Protein 6EVS (pdb70)

Radius of gyration: 18.68 Å; Cα contacts (8 Å, |Δi|>4): 477; chains: 2; bounding box: 31×50×57 Å

Sequence (274 aa):
AKIYLASPFFNEEQLKHVSKAEQVLRDLGHTVFSPRENQLPEVEFGSFEWRTFVFKNDLEHIKWADITFGIIGDNYDDTGTAWELGASYILGKPVMLFSPTGEIINLMITDSLHAYFEDWNDVENYDFATLPIKPYLAKIYLASPFFNEEQLKHVSKAEQVLRDLGHTVFSPRENQLPEVEFGSFEWRTFVFKNDLEEHIKWADITFGIIGDNYDDTGTAWELGASYILGKPVMLFSPTGEIINLMITDSLHAYFEDWNDVENYDFATLPIKPYL

Structure (mmCIF, N/CA/C/O backbone):
data_6EVS
#
_entry.id   6EVS
#
_cell.length_a   107.547
_cell.length_b   107.547
_cell.length_c   61.244
_cell.angle_alpha   90.00
_cell.angle_beta   90.00
_cell.angle_gamma   120.00
#
_symmetry.space_group_name_H-M   'H 3'
#
loop_
_entity.id
_entity.type
_entity.pdbx_description
1 polymer N-deoxyribosyltransferase
2 water water
#
loop_
_atom_site.group_PDB
_atom_site.id
_atom_site.type_symbol
_atom_site.label_atom_id
_atom_site.label_alt_id
_atom_site.label_comp_id
_atom_site.label_asym_id
_atom_site.label_entity_id
_atom_site.label_seq_id
_atom_site.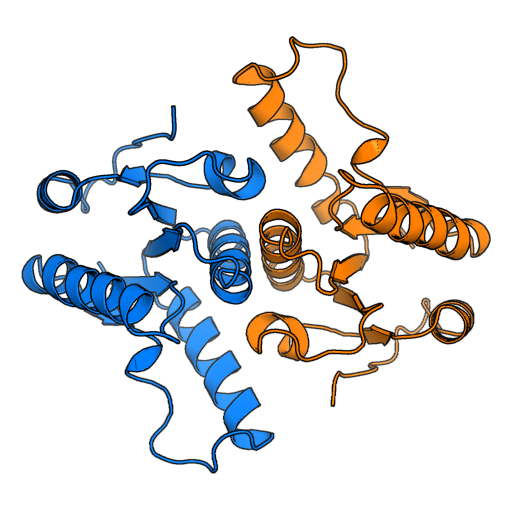pdbx_PDB_ins_code
_atom_site.Cartn_x
_atom_site.Cartn_y
_atom_site.Cartn_z
_atom_site.occupancy
_atom_site.B_iso_or_equiv
_atom_site.auth_seq_id
_atom_site.auth_comp_id
_atom_site.auth_asym_id
_atom_site.auth_atom_id
_atom_site.pdbx_PDB_model_num
ATOM 1 N N . ALA A 1 2 ? -7.710 0.511 -1.862 1.00 33.47 2 ALA A N 1
ATOM 2 C CA . ALA A 1 2 ? -7.431 0.232 -0.461 1.00 36.37 2 ALA A CA 1
ATOM 3 C C . ALA A 1 2 ? -7.893 -1.180 -0.089 1.00 33.49 2 ALA A C 1
ATOM 4 O O . ALA A 1 2 ? -8.805 -1.720 -0.725 1.00 35.69 2 ALA A O 1
ATOM 6 N N . LYS A 1 3 ? -7.259 -1.767 0.929 1.00 28.01 3 LYS A N 1
ATOM 7 C CA . LYS A 1 3 ? -7.766 -2.980 1.554 1.00 29.41 3 LYS A CA 1
ATOM 8 C C . LYS A 1 3 ? -8.800 -2.590 2.605 1.00 30.87 3 LYS A C 1
ATOM 9 O O . LYS A 1 3 ? -8.553 -1.702 3.435 1.00 23.96 3 LYS A O 1
ATOM 15 N N . ILE A 1 4 ? -9.964 -3.237 2.566 1.00 29.98 4 ILE A N 1
ATOM 16 C CA . ILE A 1 4 ? -11.089 -2.835 3.401 1.00 22.41 4 ILE A CA 1
ATOM 17 C C . ILE A 1 4 ? -11.618 -4.045 4.152 1.00 30.16 4 ILE A C 1
ATOM 18 O O . ILE A 1 4 ? -11.888 -5.087 3.543 1.00 30.53 4 ILE A O 1
ATOM 23 N N . TYR A 1 5 ? -11.761 -3.909 5.472 1.00 22.35 5 TYR A N 1
ATOM 24 C CA . TYR A 1 5 ? -12.455 -4.915 6.266 1.00 24.68 5 TYR A CA 1
ATOM 25 C C . TYR A 1 5 ? -13.922 -4.533 6.381 1.00 26.40 5 TYR A C 1
ATOM 26 O O . TYR A 1 5 ? -14.232 -3.466 6.921 1.00 24.78 5 TYR A O 1
ATOM 35 N N . LEU A 1 6 ? -14.824 -5.421 5.945 1.00 24.16 6 LEU A N 1
ATOM 36 C CA . LEU A 1 6 ? -16.262 -5.095 5.952 1.00 23.52 6 LEU A CA 1
ATOM 37 C C . LEU A 1 6 ? -16.853 -5.611 7.258 1.00 23.35 6 LEU A C 1
ATOM 38 O O . LEU A 1 6 ? -17.088 -6.816 7.413 1.00 26.09 6 LEU A O 1
ATOM 43 N N . ALA A 1 7 ? -17.059 -4.712 8.224 1.00 22.49 7 ALA A N 1
ATOM 44 C CA . ALA A 1 7 ? -17.627 -5.075 9.524 1.00 23.94 7 ALA A CA 1
ATOM 45 C C . ALA A 1 7 ? -19.153 -4.931 9.486 1.00 27.70 7 ALA A C 1
ATOM 46 O O . ALA A 1 7 ? -19.683 -3.815 9.460 1.00 26.76 7 ALA A O 1
ATOM 48 N N . SER A 1 8 ? -19.863 -6.058 9.574 1.00 23.35 8 SER A N 1
ATOM 49 C CA . SER A 1 8 ? -21.324 -6.028 9.557 1.00 24.51 8 SER A CA 1
ATOM 50 C C . SER A 1 8 ? -21.865 -7.376 10.012 1.00 25.67 8 SER A C 1
ATOM 51 O O . SER A 1 8 ? -21.223 -8.403 9.767 1.00 28.80 8 SER A O 1
ATOM 54 N N . PRO A 1 9 ? -23.035 -7.429 10.647 1.00 27.35 9 PRO A N 1
ATOM 55 C CA . PRO A 1 9 ? -23.706 -8.719 10.817 1.00 33.49 9 PRO A CA 1
ATOM 56 C C . PRO A 1 9 ? -24.123 -9.265 9.460 1.00 36.02 9 PRO A C 1
ATOM 57 O O . PRO A 1 9 ? -24.186 -8.539 8.467 1.00 32.21 9 PRO A O 1
ATOM 61 N N . PHE A 1 10 ? -24.411 -10.573 9.423 1.00 31.06 10 PHE A N 1
ATOM 62 C CA . PHE A 1 10 ? -24.817 -11.223 8.175 1.00 38.30 10 PHE A CA 1
ATOM 63 C C . PHE A 1 10 ? -25.693 -12.423 8.495 1.00 42.40 10 PHE A C 1
ATOM 64 O O . PHE A 1 10 ? -25.548 -13.499 7.907 1.00 39.74 10 PHE A O 1
ATOM 72 N N . PHE A 1 11 ? -26.633 -12.240 9.420 1.00 37.92 11 PHE A N 1
ATOM 73 C CA . PHE A 1 11 ? -27.311 -13.357 10.057 1.00 42.65 11 PHE A CA 1
ATOM 74 C C . PHE A 1 11 ? -28.768 -13.495 9.659 1.00 46.88 11 PHE A C 1
ATOM 75 O O . PHE A 1 11 ? -29.372 -14.523 9.982 1.00 45.45 11 PHE A O 1
ATOM 83 N N . ASN A 1 12 ? -29.349 -12.499 8.987 1.00 38.89 12 ASN A N 1
ATOM 84 C CA . ASN A 1 12 ? -30.695 -12.631 8.434 1.00 45.07 12 ASN A CA 1
ATOM 85 C C . ASN A 1 12 ? -30.694 -11.982 7.055 1.00 44.04 12 ASN A C 1
ATOM 86 O O . ASN A 1 12 ? -29.700 -11.394 6.623 1.00 38.87 12 ASN A O 1
ATOM 91 N N . GLU A 1 13 ? -31.830 -12.083 6.365 1.00 50.30 13 GLU A N 1
ATOM 92 C CA . GLU A 1 13 ? -31.898 -11.671 4.966 1.00 48.95 13 GLU A CA 1
ATOM 93 C C . GLU A 1 13 ? -31.584 -10.198 4.778 1.00 45.70 13 GLU A C 1
ATOM 94 O O . GLU A 1 13 ? -30.987 -9.816 3.768 1.00 51.62 13 GLU A O 1
ATOM 100 N N . GLU A 1 14 ? -32.027 -9.352 5.709 1.00 47.96 14 GLU A N 1
ATOM 101 C CA . GLU A 1 14 ? -31.839 -7.912 5.566 1.00 48.60 14 GLU A CA 1
ATOM 102 C C . GLU A 1 14 ? -30.374 -7.533 5.749 1.00 46.71 14 GLU A C 1
ATOM 103 O O . GLU A 1 14 ? -29.813 -6.774 4.951 1.00 40.64 14 GLU A O 1
ATOM 109 N N . GLN A 1 15 ? -29.736 -8.056 6.795 1.00 44.25 15 GLN A N 1
ATOM 110 C CA . GLN A 1 15 ? -28.317 -7.795 6.980 1.00 40.91 15 GLN A CA 1
ATOM 111 C C . GLN A 1 15 ? -27.523 -8.311 5.787 1.00 40.70 15 GLN A C 1
ATOM 112 O O . GLN A 1 15 ? -26.618 -7.632 5.288 1.00 38.51 15 GLN A O 1
ATOM 118 N N . LEU A 1 16 ? -27.877 -9.492 5.279 1.00 41.75 16 LEU A N 1
ATOM 119 C CA . LEU A 1 16 ? -27.177 -10.036 4.116 1.00 38.83 16 LEU A CA 1
ATOM 120 C C . LEU A 1 16 ? -27.348 -9.151 2.889 1.00 38.29 16 LEU A C 1
ATOM 121 O O . LEU A 1 16 ? -26.410 -9.013 2.093 1.00 34.69 16 LEU A O 1
ATOM 126 N N . LYS A 1 17 ? -28.531 -8.552 2.716 1.00 36.86 17 LYS A N 1
ATOM 127 C CA . LYS A 1 17 ? -28.727 -7.643 1.597 1.00 42.68 17 LYS A CA 1
ATOM 128 C C . LYS A 1 17 ? -27.732 -6.484 1.652 1.00 42.15 17 LYS A C 1
ATOM 129 O O . LYS A 1 17 ? -27.060 -6.182 0.659 1.00 40.20 17 LYS A O 1
ATOM 135 N N . HIS A 1 18 ? -27.603 -5.841 2.819 1.00 40.35 18 HIS A N 1
ATOM 136 C CA . HIS A 1 18 ? -26.708 -4.689 2.935 1.00 36.44 18 HIS A CA 1
ATOM 137 C C . HIS A 1 18 ? -25.246 -5.094 2.745 1.00 36.03 18 HIS A C 1
ATOM 138 O O . HIS A 1 18 ? -24.471 -4.359 2.120 1.00 33.68 18 HIS A O 1
ATOM 145 N N . VAL A 1 19 ? -24.845 -6.246 3.288 1.00 31.97 19 VAL A N 1
ATOM 146 C CA . VAL A 1 19 ? -23.469 -6.719 3.104 1.00 32.31 19 VAL A CA 1
ATOM 147 C C . VAL A 1 19 ? -23.175 -6.945 1.625 1.00 35.70 19 VAL A C 1
ATOM 148 O O . VAL A 1 19 ? -22.113 -6.568 1.118 1.00 37.83 19 VAL A O 1
ATOM 152 N N . SER A 1 20 ? -24.119 -7.564 0.915 1.00 34.95 20 SER A N 1
ATOM 153 C CA . SER A 1 20 ? -23.962 -7.843 -0.511 1.00 32.81 20 SER A CA 1
ATOM 154 C C . SER A 1 20 ? -23.783 -6.562 -1.319 1.00 34.14 20 SER A C 1
ATOM 155 O O . SER A 1 20 ? -22.947 -6.498 -2.232 1.00 41.03 20 SER A O 1
ATOM 158 N N . LYS A 1 21 ? -24.579 -5.537 -1.018 1.00 40.30 21 LYS A N 1
ATOM 159 C CA . LYS A 1 21 ? -24.443 -4.272 -1.727 1.00 39.61 21 LYS A CA 1
ATOM 160 C C . LYS A 1 21 ? -23.105 -3.623 -1.409 1.00 38.25 21 LYS A C 1
ATOM 161 O O . LYS A 1 21 ? -22.455 -3.065 -2.301 1.00 38.91 21 LYS A O 1
ATOM 167 N N . ALA A 1 22 ? -22.678 -3.696 -0.144 1.00 35.68 22 ALA A N 1
ATOM 168 C CA . ALA A 1 22 ? -21.381 -3.140 0.239 1.00 38.55 22 ALA A CA 1
ATOM 169 C C . ALA A 1 22 ? -20.247 -3.835 -0.503 1.00 35.52 22 ALA A C 1
ATOM 170 O O . ALA A 1 22 ? -19.326 -3.176 -1.006 1.00 35.44 22 ALA A O 1
ATOM 172 N N . GLU A 1 23 ? -20.282 -5.171 -0.551 1.00 32.57 23 GLU A N 1
ATOM 173 C CA . GLU A 1 23 ? -19.270 -5.919 -1.295 1.00 30.24 23 GLU A CA 1
ATOM 174 C C . GLU A 1 23 ? -19.222 -5.458 -2.747 1.00 39.18 23 GLU A C 1
ATOM 175 O O . GLU A 1 23 ? -18.149 -5.131 -3.275 1.00 35.14 23 GLU A O 1
ATOM 181 N N . GLN A 1 24 ? -20.390 -5.371 -3.388 1.00 39.58 24 GLN A N 1
ATOM 182 C CA . GLN A 1 24 ? -20.454 -4.994 -4.796 1.00 41.83 24 GLN A CA 1
ATOM 183 C C . GLN A 1 24 ? -19.950 -3.573 -5.015 1.00 40.58 24 GLN A C 1
ATOM 184 O O . GLN A 1 24 ? -19.184 -3.312 -5.949 1.00 41.08 24 GLN A O 1
ATOM 190 N N . VAL A 1 25 ? -20.376 -2.633 -4.170 1.00 41.08 25 VAL A N 1
ATOM 191 C CA . VAL A 1 25 ? -19.994 -1.238 -4.377 1.00 37.39 25 VAL A CA 1
ATOM 192 C C . VAL A 1 25 ? -18.493 -1.063 -4.174 1.00 37.34 25 VAL A C 1
ATOM 193 O O . VAL A 1 25 ? -17.800 -0.463 -5.009 1.00 33.10 25 VAL A O 1
ATOM 197 N N . LEU A 1 26 ? -17.970 -1.586 -3.062 1.00 33.00 26 LEU A N 1
ATOM 198 C CA . LEU A 1 26 ? -16.565 -1.348 -2.746 1.00 31.47 26 LEU A CA 1
ATOM 199 C C . LEU A 1 26 ? -15.649 -2.090 -3.707 1.00 36.11 26 LEU A C 1
ATOM 200 O O . LEU A 1 26 ? -14.572 -1.584 -4.043 1.00 37.22 26 LEU A O 1
ATOM 205 N N . ARG A 1 27 ? -16.067 -3.270 -4.179 1.00 33.63 27 ARG A N 1
ATOM 206 C CA . ARG A 1 27 ? -15.230 -4.036 -5.101 1.00 39.01 27 ARG A CA 1
ATOM 207 C C . ARG A 1 27 ? -15.280 -3.458 -6.510 1.00 35.82 27 ARG A C 1
ATOM 208 O O . ARG A 1 27 ? -14.276 -3.487 -7.230 1.00 41.88 27 ARG A O 1
ATOM 216 N N . ASP A 1 28 ? -16.434 -2.931 -6.922 1.00 35.10 28 ASP A N 1
ATOM 217 C CA . ASP A 1 28 ? -16.511 -2.273 -8.220 1.00 37.31 28 ASP A CA 1
ATOM 218 C C . ASP A 1 28 ? -15.676 -1.004 -8.254 1.00 37.46 28 ASP A C 1
ATOM 219 O O . ASP A 1 28 ? -15.311 -0.538 -9.339 1.00 40.26 28 ASP A O 1
ATOM 224 N N . LEU A 1 29 ? -15.397 -0.416 -7.096 1.00 37.42 29 LEU A N 1
ATOM 225 C CA . LEU A 1 29 ? -14.493 0.721 -7.018 1.00 39.00 29 LEU A CA 1
ATOM 226 C C . LEU A 1 29 ? -13.026 0.303 -7.079 1.00 43.69 29 LEU A C 1
ATOM 227 O O . LEU A 1 29 ? -12.150 1.174 -7.073 1.00 48.62 29 LEU A O 1
ATOM 232 N N . GLY A 1 30 ? -12.739 -0.997 -7.158 1.00 35.94 30 GLY A N 1
ATOM 233 C CA . GLY A 1 30 ? -11.381 -1.494 -7.253 1.00 38.91 30 GLY A CA 1
ATOM 234 C C . GLY A 1 30 ? -10.743 -1.887 -5.938 1.00 39.85 30 GLY A C 1
ATOM 235 O O . GLY A 1 30 ? -9.570 -2.288 -5.934 1.00 38.71 30 GLY A O 1
ATOM 236 N N . HIS A 1 31 ? -11.476 -1.810 -4.829 1.00 35.14 31 HIS A N 1
ATOM 237 C CA . HIS A 1 31 ? -10.895 -2.098 -3.528 1.00 39.04 31 HIS A CA 1
ATOM 238 C C . HIS A 1 31 ? -10.848 -3.602 -3.278 1.00 37.98 31 HIS A C 1
ATOM 239 O O . HIS A 1 31 ? -11.611 -4.378 -3.858 1.00 34.41 31 HIS A O 1
ATOM 246 N N . THR A 1 32 ? -9.935 -4.006 -2.397 1.00 31.30 32 THR A N 1
ATOM 247 C CA . THR A 1 32 ? -9.815 -5.397 -1.975 1.00 30.61 32 THR A CA 1
ATOM 248 C C . THR A 1 32 ? -10.555 -5.525 -0.652 1.00 27.95 32 THR A C 1
ATOM 249 O O . THR A 1 32 ? -10.145 -4.943 0.353 1.00 30.05 32 THR A O 1
ATOM 253 N N . VAL A 1 33 ? -11.660 -6.262 -0.654 1.00 31.69 33 VAL A N 1
ATOM 254 C CA . VAL A 1 33 ? -12.565 -6.301 0.484 1.00 33.44 33 VAL A CA 1
ATOM 255 C C . VAL A 1 33 ? -12.504 -7.677 1.123 1.00 27.92 33 VAL A C 1
ATOM 256 O O . VAL A 1 33 ? -12.752 -8.689 0.452 1.00 29.73 33 VAL A O 1
ATOM 260 N N . PHE A 1 34 ? -12.218 -7.720 2.426 1.00 26.13 34 PHE A N 1
ATOM 261 C CA . PHE A 1 34 ? -12.402 -8.946 3.203 1.00 32.42 34 PHE A CA 1
ATOM 262 C C . PHE A 1 34 ? -13.805 -8.931 3.796 1.00 32.56 34 PHE A C 1
ATOM 263 O O . PHE A 1 34 ? -14.133 -8.045 4.595 1.00 29.52 34 PHE A O 1
ATOM 271 N N . SER A 1 35 ? -14.623 -9.914 3.418 1.00 26.50 35 SER A N 1
ATOM 272 C CA . SER A 1 35 ? -16.011 -9.968 3.871 1.00 29.40 35 SER A CA 1
ATOM 273 C C . SER A 1 35 ? -16.190 -11.186 4.758 1.00 26.38 35 SER A C 1
ATOM 274 O O . SER A 1 35 ? -16.099 -12.316 4.263 1.00 32.05 35 SER A O 1
ATOM 277 N N . PRO A 1 36 ? -16.400 -11.008 6.062 1.00 32.97 36 PRO A N 1
ATOM 278 C CA . PRO A 1 36 ? -16.380 -12.154 6.979 1.00 31.82 36 PRO A CA 1
ATOM 279 C C . PRO A 1 36 ? -17.319 -13.279 6.596 1.00 34.31 36 PRO A C 1
ATOM 280 O O . PRO A 1 36 ? -17.011 -14.432 6.905 1.00 35.19 36 PRO A O 1
ATOM 284 N N . ARG A 1 37 ? -18.433 -12.989 5.923 1.00 36.44 37 ARG A N 1
ATOM 285 C CA . ARG A 1 37 ? -19.384 -14.038 5.563 1.00 43.51 37 ARG A CA 1
ATOM 286 C C . ARG A 1 37 ? -18.819 -15.001 4.519 1.00 46.95 37 ARG A C 1
ATOM 287 O O . ARG A 1 37 ? -19.285 -16.150 4.430 1.00 42.97 37 ARG A O 1
ATOM 295 N N . GLU A 1 38 ? -17.841 -14.555 3.721 1.00 40.22 38 GLU A N 1
ATOM 296 C CA . GLU A 1 38 ? -17.169 -15.416 2.757 1.00 46.89 38 GLU A CA 1
ATOM 297 C C . GLU A 1 38 ? -16.056 -16.227 3.394 1.00 46.38 38 GLU A C 1
ATOM 298 O O . GLU A 1 38 ? -15.371 -16.970 2.686 1.00 43.33 38 GLU A O 1
ATOM 304 N N . ASN A 1 39 ? -15.857 -16.094 4.703 1.00 39.24 39 ASN A N 1
ATOM 305 C CA . ASN A 1 39 ? -14.719 -16.676 5.402 1.00 38.38 39 ASN A CA 1
ATOM 306 C C . ASN A 1 39 ? -15.181 -17.389 6.654 1.00 41.56 39 ASN A C 1
ATOM 307 O O . ASN A 1 39 ? -14.615 -17.252 7.740 1.00 36.34 39 ASN A O 1
ATOM 312 N N . GLN A 1 40 ? -16.241 -18.179 6.505 1.00 40.38 40 GLN A N 1
ATOM 313 C CA . GLN A 1 40 ? -16.761 -19.018 7.570 1.00 44.39 40 GLN A CA 1
ATOM 314 C C . GLN A 1 40 ? -16.051 -20.365 7.618 1.00 52.67 40 GLN A C 1
ATOM 315 O O . GLN A 1 40 ? -16.423 -21.222 8.429 1.00 52.76 40 GLN A O 1
ATOM 321 N N . LEU A 1 41 ? -15.036 -20.551 6.754 1.00 59.93 41 LEU A N 1
ATOM 322 C CA . LEU A 1 41 ? -14.006 -21.589 6.787 1.00 58.29 41 LEU A CA 1
ATOM 323 C C . LEU A 1 41 ? -14.558 -22.924 6.305 1.00 75.14 41 LEU A C 1
ATOM 324 O O . LEU A 1 41 ? -15.523 -23.434 6.880 1.00 65.36 41 LEU A O 1
ATOM 329 N N . PRO A 1 42 ? -13.976 -23.507 5.234 1.00 93.52 42 PRO A N 1
ATOM 330 C CA . PRO A 1 42 ? -14.610 -24.653 4.571 1.00 102.59 42 PRO A CA 1
ATOM 331 C C . PRO A 1 42 ? -13.798 -25.949 4.592 1.00 105.56 42 PRO A C 1
ATOM 332 O O . PRO A 1 42 ? -12.949 -26.160 3.720 1.00 113.31 42 PRO A O 1
ATOM 336 N N . GLU A 1 43 ? -14.039 -26.827 5.563 1.00 96.85 43 GLU A N 1
ATOM 337 C CA . GLU A 1 43 ? -14.918 -26.540 6.686 1.00 89.45 43 GLU A CA 1
ATOM 338 C C . GLU A 1 43 ? -14.487 -27.317 7.915 1.00 83.88 43 GLU A C 1
ATOM 339 O O . GLU A 1 43 ? -14.822 -28.488 8.079 1.00 91.36 43 GLU A O 1
ATOM 345 N N . VAL A 1 44 ? -13.708 -26.653 8.763 1.00 74.76 44 VAL A N 1
ATOM 346 C CA . VAL A 1 44 ? -13.628 -27.048 10.156 1.00 68.92 44 VAL A CA 1
ATOM 347 C C . VAL A 1 44 ? -15.047 -27.158 10.694 1.00 67.31 44 VAL A C 1
ATOM 348 O O . VAL A 1 44 ? -15.925 -26.371 10.322 1.00 70.83 44 VAL A O 1
ATOM 352 N N . GLU A 1 45 ? -15.288 -28.149 11.557 1.00 67.93 45 GLU A N 1
ATOM 353 C CA . GLU A 1 45 ? -16.628 -28.356 12.099 1.00 66.27 45 GLU A CA 1
ATOM 354 C C . GLU A 1 45 ? -17.187 -27.057 12.657 1.00 62.47 45 GLU A C 1
ATOM 355 O O . GLU A 1 45 ? -16.527 -26.372 13.446 1.00 52.79 45 GLU A O 1
ATOM 361 N N . PHE A 1 46 ? -18.394 -26.707 12.214 1.00 61.66 46 PHE A N 1
ATOM 362 C CA . PHE A 1 46 ? -19.007 -25.463 12.656 1.00 63.40 46 PHE A CA 1
ATOM 363 C C . PHE A 1 46 ? -19.177 -25.474 14.169 1.00 58.31 46 PHE A C 1
ATOM 364 O O . PHE A 1 46 ? -19.524 -26.497 14.763 1.00 58.02 46 PHE A O 1
ATOM 372 N N . GLY A 1 47 ? -18.872 -24.341 14.801 1.00 57.28 47 GLY A N 1
ATOM 373 C CA . GLY A 1 47 ? -19.080 -24.191 16.225 1.00 56.00 47 GLY A CA 1
ATOM 374 C C . GLY A 1 47 ? -18.101 -24.919 17.117 1.00 53.68 47 GLY A C 1
ATOM 375 O O . GLY A 1 47 ? -18.181 -24.769 18.343 1.00 58.45 47 GLY A O 1
ATOM 376 N N . SER A 1 48 ? -17.189 -25.708 16.558 1.00 52.97 48 SER A N 1
ATOM 377 C CA . SER A 1 48 ? -16.149 -26.319 17.369 1.00 49.89 48 SER A CA 1
ATOM 378 C C . SER A 1 48 ? -15.227 -25.245 17.959 1.00 43.82 48 SER A C 1
ATOM 379 O O . SER A 1 48 ? -15.224 -24.079 17.535 1.00 43.77 48 SER A O 1
ATOM 382 N N . PHE A 1 49 ? -14.435 -25.649 18.959 1.00 47.49 49 PHE A N 1
ATOM 383 C CA . PHE A 1 49 ? -13.411 -24.744 19.482 1.00 47.99 49 PHE A CA 1
ATOM 384 C C . PHE A 1 49 ? -12.419 -24.350 18.395 1.00 41.66 49 PHE A C 1
ATOM 385 O O . PHE A 1 49 ? -12.014 -23.184 18.309 1.00 46.30 49 PHE A O 1
ATOM 393 N N . GLU A 1 50 ? -11.999 -25.312 17.567 1.00 43.18 50 GLU A N 1
ATOM 394 C CA . GLU A 1 50 ? -11.133 -24.984 16.436 1.00 53.47 50 GLU A CA 1
ATOM 395 C C . GLU A 1 50 ? -11.764 -23.921 15.536 1.00 43.71 50 GLU A C 1
ATOM 396 O O . GLU A 1 50 ? -11.094 -22.973 15.104 1.00 39.35 50 GLU A O 1
ATOM 402 N N . TRP A 1 51 ? -13.058 -24.077 15.225 1.00 42.06 51 TRP A N 1
ATOM 403 C CA . TRP A 1 51 ? -13.732 -23.137 14.333 1.00 40.58 51 TRP A CA 1
ATOM 404 C C . TRP A 1 51 ? -13.851 -21.756 14.971 1.00 43.63 51 TRP A C 1
ATOM 405 O O . TRP A 1 51 ? -13.559 -20.738 14.323 1.00 36.20 51 TRP A O 1
ATOM 416 N N . ARG A 1 52 ? -14.238 -21.698 16.250 1.00 37.30 52 ARG A N 1
ATOM 417 C CA . ARG A 1 52 ? -14.332 -20.410 16.936 1.00 35.03 52 ARG A CA 1
ATOM 418 C C . ARG A 1 52 ? -12.969 -19.709 16.983 1.00 36.50 52 ARG A C 1
ATOM 419 O O . ARG A 1 52 ? -12.875 -18.492 16.791 1.00 35.29 52 ARG A O 1
ATOM 427 N N . THR A 1 53 ? -11.900 -20.469 17.205 1.00 34.40 53 THR A N 1
ATOM 428 C CA . THR A 1 53 ? -10.565 -19.884 17.290 1.00 33.75 53 THR A CA 1
ATOM 429 C C . THR A 1 53 ? -10.119 -19.347 15.941 1.00 32.98 53 THR A C 1
ATOM 430 O O . THR A 1 53 ? -9.642 -18.208 15.847 1.00 31.12 53 THR A O 1
ATOM 434 N N . PHE A 1 54 ? -10.241 -20.163 14.886 1.00 37.32 54 PHE A N 1
ATOM 435 C CA . PHE A 1 54 ? -9.738 -19.741 13.583 1.00 34.30 54 PHE A CA 1
ATOM 436 C C . PHE A 1 54 ? -10.518 -18.549 13.042 1.00 32.68 54 PHE A C 1
ATOM 437 O O . PHE A 1 54 ? -9.935 -17.647 12.431 1.00 31.62 54 PHE A O 1
ATOM 445 N N . VAL A 1 55 ? -11.834 -18.535 13.240 1.00 32.73 55 VAL A N 1
ATOM 446 C CA . VAL A 1 55 ? -12.628 -17.417 12.740 1.00 33.77 55 VAL A CA 1
ATOM 447 C C . VAL A 1 55 ? -12.223 -16.129 13.443 1.00 30.65 55 VAL A C 1
ATOM 448 O O . VAL A 1 55 ? -11.989 -15.095 12.801 1.00 32.16 55 VAL A O 1
ATOM 452 N N . PHE A 1 56 ? -12.151 -16.163 14.774 1.00 31.32 56 PHE A N 1
ATOM 453 C CA . PHE A 1 56 ? -11.691 -14.996 15.519 1.00 28.02 56 PHE A CA 1
ATOM 454 C C . PHE A 1 56 ? -10.323 -14.539 15.028 1.00 33.75 56 PHE A C 1
ATOM 455 O O . PHE A 1 56 ? -10.128 -13.367 14.688 1.00 25.80 56 PHE A O 1
ATOM 463 N N . LYS A 1 57 ? -9.371 -15.472 14.956 1.00 32.22 57 LYS A N 1
ATOM 464 C CA . LYS A 1 57 ? -8.007 -15.108 14.585 1.00 36.85 57 LYS A CA 1
ATOM 465 C C . LYS A 1 57 ? -7.950 -14.602 13.156 1.00 27.34 57 LYS A C 1
ATOM 466 O O . LYS A 1 57 ? -7.285 -13.606 12.876 1.00 27.69 57 LYS A O 1
ATOM 472 N N . ASN A 1 58 ? -8.682 -15.248 12.241 1.00 28.45 58 ASN A N 1
ATOM 473 C CA . ASN A 1 58 ? -8.628 -14.807 10.854 1.00 28.69 58 ASN A CA 1
ATOM 474 C C . ASN A 1 58 ? -9.272 -13.441 10.696 1.00 29.58 58 ASN A C 1
ATOM 475 O O . ASN A 1 58 ? -8.780 -12.596 9.935 1.00 26.66 58 ASN A O 1
ATOM 480 N N . ASP A 1 59 ? -10.376 -13.210 11.409 1.00 26.50 59 ASP A N 1
ATOM 481 C CA . ASP A 1 59 ? -11.073 -11.925 11.328 1.00 29.88 59 ASP A CA 1
ATOM 482 C C . ASP A 1 59 ? -10.184 -10.802 11.841 1.00 34.82 59 ASP A C 1
ATOM 483 O O . ASP A 1 59 ? -9.979 -9.788 11.158 1.00 29.53 59 ASP A O 1
ATOM 488 N N . LEU A 1 60 ? -9.659 -10.965 13.062 1.00 30.27 60 LEU A N 1
ATOM 489 C CA . LEU A 1 60 ? -8.779 -9.958 13.648 1.00 27.47 60 LEU A CA 1
ATOM 490 C C . LEU A 1 60 ? -7.547 -9.714 12.776 1.00 31.01 60 LEU A C 1
ATOM 491 O O . LEU A 1 60 ? -7.169 -8.562 12.528 1.00 30.28 60 LEU A O 1
ATOM 496 N N . GLU A 1 61 ? -6.912 -10.782 12.284 1.00 24.27 61 GLU A N 1
ATOM 497 C CA . GLU A 1 61 ? -5.774 -10.593 11.390 1.00 26.44 61 GLU A CA 1
ATOM 498 C C . GLU A 1 61 ? -6.167 -9.777 10.157 1.00 28.64 61 GLU A C 1
ATOM 499 O O . GLU A 1 61 ? -5.372 -8.961 9.669 1.00 30.10 61 GLU A O 1
ATOM 505 N N . HIS A 1 62 ? -7.403 -9.944 9.656 1.00 24.37 62 HIS A N 1
ATOM 506 C CA . HIS A 1 62 ? -7.780 -9.174 8.480 1.00 24.47 62 HIS A CA 1
ATOM 507 C C . HIS A 1 62 ? -8.189 -7.742 8.817 1.00 27.72 62 HIS A C 1
ATOM 508 O O . HIS A 1 62 ? -8.123 -6.872 7.942 1.00 26.32 62 HIS A O 1
ATOM 515 N N . ILE A 1 63 ? -8.572 -7.466 10.061 1.00 23.97 63 ILE A N 1
ATOM 516 C CA . ILE A 1 63 ? -8.680 -6.067 10.469 1.00 24.00 63 ILE A CA 1
ATOM 517 C C . ILE A 1 63 ? -7.302 -5.431 10.473 1.00 31.90 63 ILE A C 1
ATOM 518 O O . ILE A 1 63 ? -7.123 -4.289 10.028 1.00 24.97 63 ILE A O 1
ATOM 523 N N . LYS A 1 64 ? -6.304 -6.169 10.968 1.00 26.44 64 LYS A N 1
ATOM 524 C CA . LYS A 1 64 ? -4.930 -5.665 10.996 1.00 27.59 64 LYS A CA 1
ATOM 525 C C . LYS A 1 64 ? -4.364 -5.491 9.590 1.00 26.16 64 LYS A C 1
ATOM 526 O O . LYS A 1 64 ? -3.609 -4.537 9.330 1.00 26.20 64 LYS A O 1
ATOM 532 N N . TRP A 1 65 ? -4.714 -6.405 8.673 1.00 23.12 65 TRP A N 1
ATOM 533 C CA . TRP A 1 65 ? -4.268 -6.333 7.280 1.00 28.00 65 TRP A CA 1
ATOM 534 C C . TRP A 1 65 ? -4.903 -5.164 6.519 1.00 26.91 65 TRP A C 1
ATOM 535 O O . TRP A 1 65 ? -4.296 -4.631 5.581 1.00 24.81 65 TRP A O 1
ATOM 546 N N . ALA A 1 66 ? -6.113 -4.762 6.905 1.00 23.78 66 ALA A N 1
ATOM 547 C CA . ALA A 1 66 ? -6.878 -3.759 6.175 1.00 26.85 66 ALA A CA 1
ATOM 548 C C . ALA A 1 66 ? -6.289 -2.357 6.360 1.00 28.99 66 ALA A C 1
ATOM 549 O O . ALA A 1 66 ? -5.704 -2.045 7.399 1.00 26.07 66 ALA A O 1
ATOM 551 N N . ASP A 1 67 ? -6.469 -1.508 5.332 1.00 25.74 67 ASP A N 1
ATOM 552 C CA . ASP A 1 67 ? -6.216 -0.068 5.444 1.00 28.38 67 ASP A CA 1
ATOM 553 C C . ASP A 1 67 ? -7.340 0.651 6.173 1.00 28.07 67 ASP A C 1
ATOM 554 O O . ASP A 1 67 ? -7.098 1.619 6.910 1.00 25.27 67 ASP A O 1
ATOM 559 N N . ILE A 1 68 ? -8.576 0.191 5.958 1.00 25.93 68 ILE A N 1
ATOM 560 C CA . ILE A 1 68 ? -9.793 0.877 6.374 1.00 24.67 68 ILE A CA 1
ATOM 561 C C . ILE A 1 68 ? -10.780 -0.191 6.833 1.00 27.10 68 ILE A C 1
ATOM 562 O O . ILE A 1 68 ? -10.896 -1.247 6.198 1.00 26.17 68 ILE A O 1
ATOM 567 N N . THR A 1 69 ? -11.501 0.086 7.907 1.00 24.27 69 THR A N 1
ATOM 568 C CA . THR A 1 69 ? -12.625 -0.738 8.317 1.00 25.08 69 THR A CA 1
ATOM 569 C C . THR A 1 69 ? -13.926 -0.035 7.949 1.00 29.48 69 THR A C 1
ATOM 570 O O . THR A 1 69 ? -14.197 1.080 8.417 1.00 23.43 69 THR A O 1
ATOM 574 N N . PHE A 1 70 ? -14.744 -0.694 7.124 1.00 24.55 70 PHE A N 1
ATOM 575 C CA . PHE A 1 70 ? -16.021 -0.150 6.657 1.00 25.87 70 PHE A CA 1
ATOM 576 C C . PHE A 1 70 ? -17.132 -0.906 7.370 1.00 33.02 70 PHE A C 1
ATOM 577 O O . PHE A 1 70 ? -17.277 -2.115 7.179 1.00 28.98 70 PHE A O 1
ATOM 585 N N . GLY A 1 71 ? -17.904 -0.205 8.195 1.00 29.94 71 GLY A N 1
ATOM 586 C CA . GLY A 1 71 ? -18.907 -0.830 9.040 1.00 28.97 71 GLY A CA 1
ATOM 587 C C . GLY A 1 71 ? -20.305 -0.532 8.533 1.00 29.64 71 GLY A C 1
ATOM 588 O O . GLY A 1 71 ? -20.538 0.494 7.886 1.00 31.49 71 GLY A O 1
ATOM 589 N N . ILE A 1 72 ? -21.240 -1.442 8.818 1.00 30.44 72 ILE A N 1
ATOM 590 C CA . ILE A 1 72 ? -22.657 -1.221 8.538 1.00 32.79 72 ILE A CA 1
ATOM 591 C C . ILE A 1 72 ? -23.413 -1.333 9.858 1.00 35.65 72 ILE A C 1
ATOM 592 O O . ILE A 1 72 ? -23.378 -2.382 10.513 1.00 34.86 72 ILE A O 1
ATOM 597 N N . ILE A 1 73 ? -24.037 -0.239 10.280 1.00 60.66 73 ILE A N 1
ATOM 598 C CA . ILE A 1 73 ? -24.779 -0.207 11.530 1.00 62.93 73 ILE A CA 1
ATOM 599 C C . ILE A 1 73 ? -26.184 0.246 11.189 1.00 65.61 73 ILE A C 1
ATOM 600 O O . ILE A 1 73 ? -26.364 1.325 10.610 1.00 65.70 73 ILE A O 1
ATOM 605 N N . GLY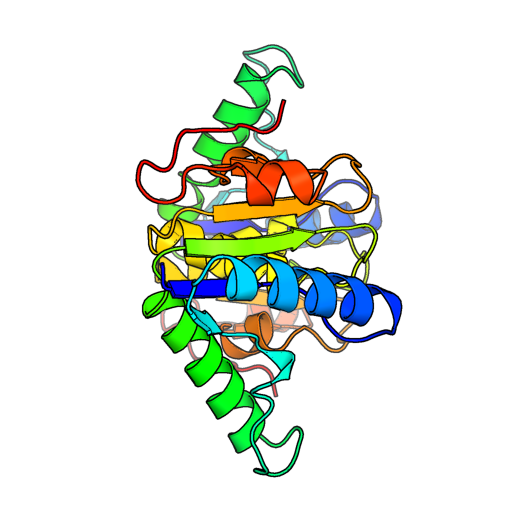 A 1 74 ? -27.165 -0.585 11.511 1.00 68.22 74 GLY A N 1
ATOM 606 C CA . GLY A 1 74 ? -28.550 -0.285 11.204 1.00 71.68 74 GLY A CA 1
ATOM 607 C C . GLY A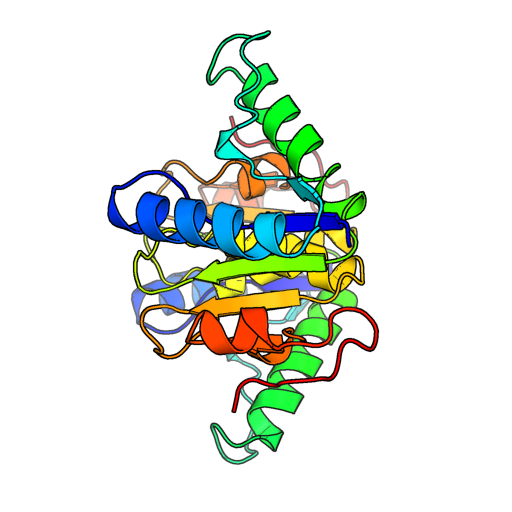 1 74 ? -29.443 -0.512 12.409 1.00 82.21 74 GLY A C 1
ATOM 608 O O . GLY A 1 74 ? -29.085 -0.217 13.552 1.00 85.30 74 GLY A O 1
ATOM 609 N N . ASP A 1 75 ? -30.623 -1.050 12.125 1.00 79.26 75 ASP A N 1
ATOM 610 C CA . ASP A 1 75 ? -31.706 -1.270 13.081 1.00 84.26 75 ASP A CA 1
ATOM 611 C C . ASP A 1 75 ? -31.678 -2.686 13.633 1.00 86.67 75 ASP A C 1
ATOM 612 O O . ASP A 1 75 ? -32.713 -3.339 13.736 1.00 90.02 75 ASP A O 1
ATOM 617 N N . ASN A 1 76 ? -30.508 -3.182 14.015 1.00 86.82 76 ASN A N 1
ATOM 618 C CA . ASN A 1 76 ? -30.262 -4.611 13.963 1.00 90.65 76 ASN A CA 1
ATOM 619 C C . ASN A 1 76 ? -30.344 -5.309 15.304 1.00 94.65 76 ASN A C 1
ATOM 620 O O . ASN A 1 76 ? -30.502 -6.543 15.327 1.00 102.76 76 ASN A O 1
ATOM 625 N N . TYR A 1 77 ? -30.188 -4.564 16.403 1.00 88.47 77 TYR A N 1
ATOM 626 C CA . TYR A 1 77 ? -29.848 -5.117 17.716 1.00 87.88 77 TYR A CA 1
ATOM 627 C C . TYR A 1 77 ? -29.029 -6.415 17.641 1.00 85.75 77 TYR A C 1
ATOM 628 O O . TYR A 1 77 ? -29.047 -7.239 18.555 1.00 85.11 77 TYR A O 1
ATOM 637 N N . ASP A 1 78 ? -28.253 -6.558 16.560 1.00 78.98 78 ASP A N 1
ATOM 638 C CA . ASP A 1 78 ? -27.330 -7.662 16.332 1.00 76.74 78 ASP A CA 1
ATOM 639 C C . ASP A 1 78 ? -25.929 -7.135 16.074 1.00 71.99 78 ASP A C 1
ATOM 640 O O . ASP A 1 78 ? -25.087 -7.850 15.519 1.00 69.89 78 ASP A O 1
ATOM 645 N N . ASP A 1 79 ? -25.685 -5.878 16.419 1.00 70.91 79 ASP A N 1
ATOM 646 C CA . ASP A 1 79 ? -24.480 -5.172 16.033 1.00 67.28 79 ASP A CA 1
ATOM 647 C C . ASP A 1 79 ? -23.345 -5.358 17.031 1.00 67.46 79 ASP A C 1
ATOM 648 O O . ASP A 1 79 ? -22.381 -4.585 17.012 1.00 64.27 79 ASP A O 1
ATOM 653 N N . THR A 1 80 ? -23.442 -6.368 17.897 1.00 41.61 80 THR A N 1
ATOM 654 C CA . THR A 1 80 ? -22.479 -6.526 18.987 1.00 48.46 80 THR A CA 1
ATOM 655 C C . THR A 1 80 ? -21.069 -6.785 18.455 1.00 43.00 80 THR A C 1
ATOM 656 O O . THR A 1 80 ? -20.112 -6.069 18.796 1.00 38.57 80 THR A O 1
ATOM 660 N N . GLY A 1 81 ? -20.916 -7.802 17.606 1.00 33.58 81 GLY A N 1
ATOM 661 C CA . GLY A 1 81 ? -19.595 -8.092 17.066 1.00 38.07 81 GLY A CA 1
ATOM 662 C C . GLY A 1 81 ? -19.096 -6.980 16.166 1.00 33.98 81 GLY A C 1
ATOM 663 O O . GLY A 1 81 ? -17.911 -6.641 16.186 1.00 30.63 81 GLY A O 1
ATOM 664 N N . THR A 1 82 ? -19.995 -6.388 15.366 1.00 30.95 82 THR A N 1
ATOM 665 C CA . THR A 1 82 ? -19.585 -5.261 14.525 1.00 30.84 82 THR A CA 1
ATOM 666 C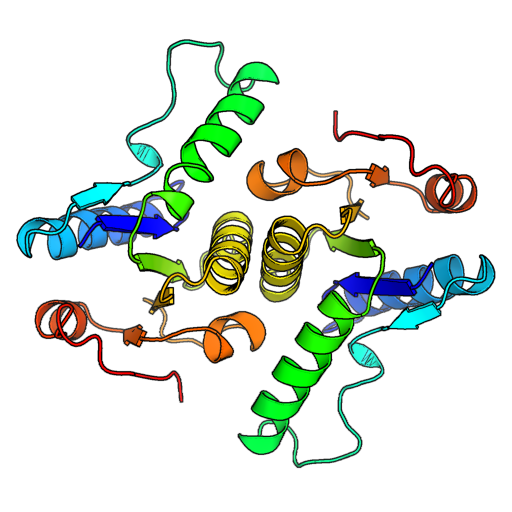 C . THR A 1 82 ? -19.083 -4.108 15.381 1.00 28.76 82 THR A C 1
ATOM 667 O O . THR A 1 82 ? -18.003 -3.554 15.127 1.00 27.06 82 THR A O 1
ATOM 671 N N . ALA A 1 83 ? -19.834 -3.760 16.429 1.00 29.74 83 ALA A N 1
ATOM 672 C CA . ALA A 1 83 ? -19.406 -2.678 17.316 1.00 31.41 83 ALA A CA 1
ATOM 673 C C . ALA A 1 83 ? -18.042 -2.978 17.941 1.00 27.69 83 ALA A C 1
ATOM 674 O O . ALA A 1 83 ? -17.179 -2.092 18.029 1.00 27.96 83 ALA A O 1
ATOM 676 N N . TRP A 1 84 ? -17.830 -4.234 18.355 1.00 27.98 84 TRP A N 1
ATOM 677 C CA . TRP A 1 84 ? -16.525 -4.672 18.867 1.00 31.29 84 TRP A CA 1
ATOM 678 C C . TRP A 1 84 ? -15.431 -4.458 17.826 1.00 27.91 84 TRP A C 1
ATOM 679 O O . TRP A 1 84 ? -14.338 -3.944 18.134 1.00 26.70 84 TRP A O 1
ATOM 690 N N . GLU A 1 85 ? -15.707 -4.824 16.576 1.00 31.74 85 GLU A N 1
ATOM 691 C CA . GLU A 1 85 ? -14.698 -4.669 15.531 1.00 24.41 85 GLU A CA 1
ATOM 692 C C . GLU A 1 85 ? -14.402 -3.207 15.231 1.00 23.31 85 GLU A C 1
ATOM 693 O O . GLU A 1 85 ? -13.277 -2.886 14.839 1.00 23.66 85 GLU A O 1
ATOM 699 N N . LEU A 1 86 ? -15.380 -2.310 15.372 1.00 23.99 86 LEU A N 1
ATOM 700 C CA . LEU A 1 86 ? -15.059 -0.888 15.172 1.00 23.46 86 LEU A CA 1
ATOM 701 C C . LEU A 1 86 ? -14.228 -0.336 16.325 1.00 28.57 86 LEU A C 1
ATOM 702 O O . LEU A 1 86 ? -13.339 0.489 16.105 1.00 26.11 86 LEU A O 1
ATOM 707 N N . GLY A 1 87 ? -14.493 -0.772 17.560 1.00 25.85 87 GLY A N 1
ATOM 708 C CA . GLY A 1 87 ? -13.645 -0.348 18.668 1.00 25.40 87 GLY A CA 1
ATOM 709 C C . GLY A 1 87 ? -12.211 -0.849 18.528 1.00 21.91 87 GLY A C 1
ATOM 710 O O . GLY A 1 87 ? -11.249 -0.097 18.704 1.00 21.28 87 GLY A O 1
ATOM 711 N N . ALA A 1 88 ? -12.046 -2.136 18.197 1.00 21.87 88 ALA A N 1
ATOM 712 C CA . ALA A 1 88 ? -10.705 -2.639 17.913 1.00 21.07 88 ALA A CA 1
ATOM 713 C C . ALA A 1 88 ? -10.046 -1.850 16.785 1.00 24.33 88 ALA A C 1
ATOM 714 O O . ALA A 1 88 ? -8.881 -1.435 16.896 1.00 26.14 88 ALA A O 1
ATOM 716 N N . SER A 1 89 ? -10.778 -1.637 15.687 1.00 26.00 89 SER A N 1
ATOM 717 C CA . SER A 1 89 ? -10.235 -0.904 14.541 1.00 25.59 89 SER A CA 1
ATOM 718 C C . SER A 1 89 ? -9.706 0.456 14.952 1.00 23.13 89 SER A C 1
ATOM 719 O O . SER A 1 89 ? -8.624 0.869 14.517 1.00 24.15 89 SER A O 1
ATOM 722 N N . TYR A 1 90 ? -10.488 1.188 15.745 1.00 27.47 90 TYR A N 1
ATOM 723 C CA . TYR A 1 90 ? -10.101 2.527 16.174 1.00 24.12 90 TYR A CA 1
ATOM 724 C C . TYR A 1 90 ? -8.779 2.502 16.927 1.00 24.60 90 TYR A C 1
ATOM 725 O O . TYR A 1 90 ? -7.869 3.284 16.627 1.00 28.19 90 TYR A O 1
ATOM 734 N N . ILE A 1 91 ? -8.645 1.602 17.908 1.00 23.92 91 ILE A N 1
ATOM 735 C CA . ILE A 1 91 ? -7.365 1.510 18.618 1.00 25.93 91 ILE A CA 1
ATOM 736 C C . ILE A 1 91 ? -6.251 1.075 17.673 1.00 28.70 91 ILE A C 1
ATOM 737 O O . ILE A 1 91 ? -5.109 1.534 17.800 1.00 28.45 91 ILE A O 1
ATOM 742 N N . LEU A 1 92 ? -6.546 0.202 16.710 1.00 24.52 92 LEU A N 1
ATOM 743 C CA . LEU A 1 92 ? -5.509 -0.224 15.771 1.00 21.70 92 LEU A CA 1
ATOM 744 C C . LEU A 1 92 ? -5.139 0.872 14.779 1.00 30.41 92 LEU A C 1
ATOM 745 O O . LEU A 1 92 ? -4.253 0.662 13.943 1.00 33.15 92 LEU A O 1
ATOM 750 N N . GLY A 1 93 ? -5.790 2.028 14.849 1.00 25.11 93 GLY A N 1
ATOM 751 C CA . GLY A 1 93 ? -5.442 3.139 13.971 1.00 25.46 93 GLY A CA 1
ATOM 752 C C . GLY A 1 93 ? -5.962 2.995 12.562 1.00 30.64 93 GLY A C 1
ATOM 753 O O . GLY A 1 93 ? -5.455 3.656 11.652 1.00 37.85 93 GLY A O 1
ATOM 754 N N . LYS A 1 94 ? -6.976 2.133 12.349 1.00 24.93 94 LYS A N 1
ATOM 755 C CA . LYS A 1 94 ? -7.602 2.018 11.038 1.00 19.86 94 LYS A CA 1
ATOM 756 C C . LYS A 1 94 ? -8.693 3.073 10.909 1.00 32.56 94 LYS A C 1
ATOM 757 O O . LYS A 1 94 ? -9.582 3.129 11.770 1.00 31.73 94 LYS A O 1
ATOM 763 N N . PRO A 1 95 ? -8.672 3.915 9.871 1.00 24.00 95 PRO A N 1
ATOM 764 C CA . PRO A 1 95 ? -9.797 4.842 9.674 1.00 23.17 95 PRO A CA 1
ATOM 765 C C . PRO A 1 95 ? -11.100 4.055 9.561 1.00 29.89 95 PRO A C 1
ATOM 766 O O . PRO A 1 95 ? -11.167 3.031 8.876 1.00 24.30 95 PRO A O 1
ATOM 770 N N . VAL A 1 96 ? -12.119 4.501 10.280 1.00 25.93 96 VAL A N 1
ATOM 771 C CA . VAL A 1 96 ? -13.412 3.826 10.276 1.00 29.78 96 VAL A CA 1
ATOM 772 C C . VAL A 1 96 ? -14.376 4.597 9.390 1.00 30.91 96 VAL A C 1
ATOM 773 O O . VAL A 1 96 ? -14.601 5.792 9.601 1.00 28.48 96 VAL A O 1
ATOM 777 N N . MET A 1 97 ? -14.952 3.908 8.406 1.00 26.97 97 MET A N 1
ATOM 778 C CA . MET A 1 97 ? -16.082 4.408 7.646 1.00 26.44 97 MET A CA 1
ATOM 779 C C . MET A 1 97 ? -17.343 3.658 8.058 1.00 37.49 97 MET A C 1
ATOM 780 O O . MET A 1 97 ? -17.307 2.451 8.311 1.00 35.64 97 MET A O 1
ATOM 785 N N . LEU A 1 98 ? -18.459 4.372 8.123 1.00 35.85 98 LEU A N 1
ATOM 786 C CA . LEU A 1 98 ? -19.692 3.784 8.623 1.00 36.55 98 LEU A CA 1
ATOM 787 C C . LEU A 1 98 ? -20.830 4.116 7.673 1.00 35.78 98 LEU A C 1
ATOM 788 O O . LEU A 1 98 ? -20.949 5.251 7.197 1.00 37.21 98 LEU A O 1
ATOM 793 N N . PHE A 1 99 ? -21.652 3.110 7.392 1.00 37.33 99 PHE A N 1
ATOM 794 C CA . PHE A 1 99 ? -22.840 3.251 6.573 1.00 37.03 99 PHE A CA 1
ATOM 795 C C . PHE A 1 99 ? -24.044 2.859 7.420 1.00 36.27 99 PHE A C 1
ATOM 796 O O . PHE A 1 99 ? -24.057 1.785 8.027 1.00 38.35 99 PHE A O 1
ATOM 804 N N . SER A 1 100 ? -25.048 3.724 7.480 1.00 38.17 100 SER A N 1
ATOM 805 C CA . SER A 1 100 ? -26.244 3.376 8.255 1.00 39.96 100 SER A CA 1
ATOM 806 C C . SER A 1 100 ? -27.446 3.295 7.326 1.00 42.52 100 SER A C 1
ATOM 807 O O . SER A 1 100 ? -27.857 4.327 6.761 1.00 46.46 100 SER A O 1
ATOM 810 N N . PRO A 1 101 ? -28.029 2.112 7.123 1.00 49.89 101 PRO A N 1
ATOM 811 C CA . PRO A 1 101 ? -29.200 2.009 6.228 1.00 52.92 101 PRO A CA 1
ATOM 812 C C . PRO A 1 101 ? -30.431 2.739 6.748 1.00 61.35 101 PRO A C 1
ATOM 813 O O . PRO A 1 101 ? -31.352 3.003 5.963 1.00 61.93 101 PRO A O 1
ATOM 817 N N . THR A 1 102 ? -30.474 3.077 8.038 1.00 64.97 102 THR A N 1
ATOM 818 C CA . THR A 1 102 ? -31.659 3.667 8.657 1.00 66.23 102 THR A CA 1
ATOM 819 C C . THR A 1 102 ? -31.539 5.158 8.926 1.00 61.49 102 THR A C 1
ATOM 820 O O . THR A 1 102 ? -32.559 5.840 8.988 1.00 68.67 102 THR A O 1
ATOM 824 N N . GLY A 1 103 ? -30.327 5.678 9.107 1.00 59.18 103 GLY A N 1
ATOM 825 C CA . GLY A 1 103 ? -30.167 7.068 9.479 1.00 63.86 103 GLY A CA 1
ATOM 826 C C . GLY A 1 103 ? -30.598 7.401 10.889 1.00 68.65 103 GLY A C 1
ATOM 827 O O . GLY A 1 103 ? -30.842 8.572 11.188 1.00 78.05 103 GLY A O 1
ATOM 828 N N . GLU A 1 104 ? -30.693 6.409 11.772 1.00 68.94 104 GLU A N 1
ATOM 829 C CA . GLU A 1 104 ? -31.110 6.650 13.145 1.00 71.29 104 GLU A CA 1
ATOM 830 C C . GLU A 1 104 ? -29.943 7.159 13.988 1.00 67.99 104 GLU A C 1
ATOM 831 O O . GLU A 1 104 ? -28.816 7.317 13.510 1.00 64.22 104 GLU A O 1
ATOM 837 N N . ILE A 1 105 ? -30.221 7.417 15.273 1.00 66.10 105 ILE A N 1
ATOM 838 C CA . ILE A 1 105 ? -29.205 7.904 16.201 1.00 67.41 105 ILE A CA 1
ATOM 839 C C . ILE A 1 105 ? -28.276 6.756 16.576 1.00 63.71 105 ILE A C 1
ATOM 840 O O . ILE A 1 105 ? -28.720 5.624 16.815 1.00 60.57 105 ILE A O 1
ATOM 845 N N . ILE A 1 106 ? -26.976 7.043 16.620 1.00 48.95 106 ILE A N 1
ATOM 846 C CA . ILE A 1 106 ? -25.958 6.037 16.885 1.00 50.88 106 ILE A CA 1
ATOM 847 C C . ILE A 1 106 ? -25.213 6.393 18.172 1.00 49.26 106 ILE A C 1
ATOM 848 O O . ILE A 1 106 ? -25.011 7.571 18.484 1.00 50.65 106 ILE A O 1
ATOM 853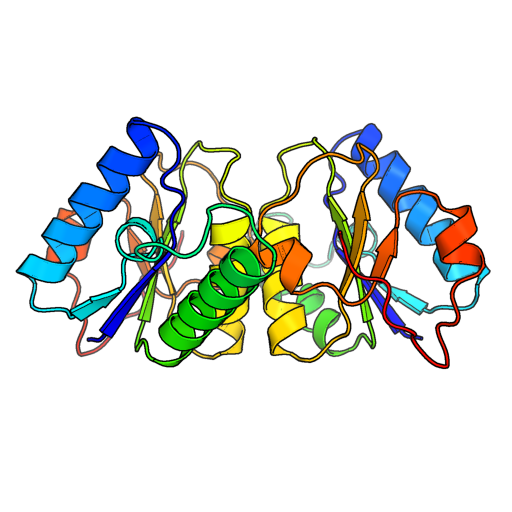 N N . ASN A 1 107 ? -24.827 5.357 18.929 1.00 44.76 107 ASN A N 1
ATOM 854 C CA . ASN A 1 107 ? -24.068 5.522 20.166 1.00 44.25 107 ASN A CA 1
ATOM 855 C C . ASN A 1 107 ? -22.878 6.447 19.943 1.00 40.74 107 ASN A C 1
ATOM 856 O O . ASN A 1 107 ? -22.221 6.372 18.904 1.00 35.30 107 ASN A O 1
ATOM 861 N N . LEU A 1 108 ? -22.598 7.317 20.928 1.00 37.65 108 LEU A N 1
ATOM 862 C CA . LEU A 1 108 ? -21.533 8.305 20.747 1.00 40.48 108 LEU A CA 1
ATOM 863 C C . LEU A 1 108 ? -20.133 7.690 20.779 1.00 37.45 108 LEU A C 1
ATOM 864 O O . LEU A 1 108 ? -19.177 8.325 20.308 1.00 32.59 108 LEU A O 1
ATOM 869 N N . MET A 1 109 ? -19.959 6.493 21.337 1.00 33.28 109 MET A N 1
ATOM 870 C CA . MET A 1 109 ? -18.624 5.898 21.214 1.00 34.87 109 MET A CA 1
ATOM 871 C C . MET A 1 109 ? -18.311 5.584 19.757 1.00 39.90 109 MET A C 1
ATOM 872 O O . MET A 1 109 ? -17.166 5.740 19.320 1.00 33.26 109 MET A O 1
ATOM 877 N N . ILE A 1 110 ? -19.329 5.224 18.975 1.00 33.39 110 ILE A N 1
ATOM 878 C CA . ILE A 1 110 ? -19.130 4.928 17.560 1.00 30.90 110 ILE A CA 1
ATOM 879 C C . ILE A 1 110 ? -19.059 6.208 16.734 1.00 33.62 110 ILE A C 1
ATOM 880 O O . ILE A 1 110 ? -18.136 6.392 15.927 1.00 33.37 110 ILE A O 1
ATOM 885 N N . THR A 1 111 ? -20.019 7.127 16.927 1.00 34.53 111 THR A N 1
ATOM 886 C CA . THR A 1 111 ? -20.018 8.347 16.116 1.00 37.35 111 THR A CA 1
ATOM 887 C C . THR A 1 111 ? -18.784 9.205 16.360 1.00 37.72 111 THR A C 1
ATOM 888 O O . THR A 1 111 ? -18.332 9.908 15.447 1.00 40.10 111 THR A O 1
ATOM 892 N N . ASP A 1 112 ? -18.238 9.191 17.575 1.00 32.50 112 ASP A N 1
ATOM 893 C CA . ASP A 1 112 ? -17.052 9.999 17.863 1.00 36.09 112 ASP A CA 1
ATOM 894 C C . ASP A 1 112 ? -15.750 9.309 17.457 1.00 39.18 112 ASP A C 1
ATOM 895 O O . ASP A 1 112 ? -14.671 9.895 17.632 1.00 35.68 112 ASP A O 1
ATOM 900 N N . SER A 1 113 ? -15.836 8.082 16.938 1.00 28.00 113 SER A N 1
ATOM 901 C CA . SER A 1 113 ? -14.697 7.269 16.511 1.00 34.92 113 SER A CA 1
ATOM 902 C C . SER A 1 113 ? -14.599 7.112 15.008 1.00 39.17 113 SER A C 1
ATOM 903 O O . SER A 1 113 ? -13.683 6.432 14.538 1.00 41.86 113 SER A O 1
ATOM 906 N N . LEU A 1 114 ? -15.576 7.591 14.255 1.00 30.79 114 LEU A N 1
ATOM 907 C CA . LEU A 1 114 ? -15.591 7.313 12.832 1.00 25.88 114 LEU A CA 1
ATOM 908 C C . LEU A 1 114 ? -14.884 8.443 12.111 1.00 28.47 114 LEU A C 1
ATOM 909 O O . LEU A 1 114 ? -14.780 9.559 12.623 1.00 29.00 114 LEU A O 1
ATOM 914 N N . HIS A 1 115 ? -14.361 8.137 10.932 1.00 28.40 115 HIS A N 1
ATOM 915 C CA . HIS A 1 115 ? -13.747 9.177 10.118 1.00 28.07 115 HIS A CA 1
ATOM 916 C C . HIS A 1 115 ? -14.671 9.664 9.013 1.00 33.36 115 HIS A C 1
ATOM 917 O O . HIS A 1 115 ? -14.598 10.832 8.625 1.00 34.90 115 HIS A O 1
ATOM 924 N N . ALA A 1 116 ? -15.524 8.786 8.484 1.00 30.61 116 ALA A N 1
ATOM 925 C CA . ALA A 1 116 ? -16.449 9.169 7.430 1.00 31.44 116 ALA A CA 1
ATOM 926 C C . ALA A 1 116 ? -17.764 8.426 7.632 1.00 30.15 116 ALA A C 1
ATOM 927 O O . ALA A 1 116 ? -17.777 7.234 7.956 1.00 31.75 116 ALA A O 1
ATOM 929 N N . TYR A 1 117 ? -18.865 9.150 7.475 1.00 31.96 117 TYR A N 1
ATOM 930 C CA . TYR A 1 117 ? -20.201 8.626 7.708 1.00 33.15 117 TYR A CA 1
ATOM 931 C C . TYR A 1 117 ? -21.026 8.793 6.440 1.00 41.86 117 TYR A C 1
ATOM 932 O O . TYR A 1 117 ? -21.033 9.877 5.839 1.00 36.09 117 TYR A O 1
ATOM 941 N N . PHE A 1 118 ? -21.729 7.725 6.047 1.00 36.36 118 PHE A N 1
ATOM 942 C CA . PHE A 1 118 ? -22.504 7.676 4.812 1.00 39.12 118 PHE A CA 1
ATOM 943 C C . PHE A 1 118 ? -23.921 7.181 5.076 1.00 43.15 118 PHE A C 1
ATOM 944 O O . PHE A 1 118 ? -24.135 6.289 5.908 1.00 41.92 118 PHE A O 1
ATOM 952 N N . GLU A 1 119 ? -24.881 7.748 4.350 1.00 42.04 119 GLU A N 1
ATOM 953 C CA . GLU A 1 119 ? -26.239 7.221 4.345 1.00 44.12 119 GLU A CA 1
ATOM 954 C C . GLU A 1 119 ? -26.744 6.899 2.946 1.00 48.14 119 GLU A C 1
ATOM 955 O O . GLU A 1 119 ? -27.902 6.493 2.803 1.00 49.75 119 GLU A O 1
ATOM 961 N N . ASP A 1 120 ? -25.909 7.037 1.918 1.00 46.47 120 ASP A N 1
ATOM 962 C CA . ASP A 1 120 ? -26.303 6.676 0.564 1.00 51.42 120 ASP A CA 1
ATOM 963 C C . ASP A 1 120 ? -25.097 6.079 -0.138 1.00 50.83 120 ASP A C 1
ATOM 964 O O . ASP A 1 120 ? -23.960 6.507 0.087 1.00 45.71 120 ASP A O 1
ATOM 969 N N . TRP A 1 121 ? -25.344 5.092 -1.003 1.00 48.44 121 TRP A N 1
ATOM 970 C CA . TRP A 1 121 ? -24.204 4.434 -1.642 1.00 45.54 121 TRP A CA 1
ATOM 971 C C . TRP A 1 121 ? -23.553 5.335 -2.688 1.00 46.97 121 TRP A C 1
ATOM 972 O O . TRP A 1 121 ? -22.341 5.247 -2.905 1.00 44.05 121 TRP A O 1
ATOM 983 N N . ASN A 1 122 ? -24.318 6.235 -3.323 1.00 47.94 122 ASN A N 1
ATOM 984 C CA . ASN A 1 122 ? -23.682 7.130 -4.286 1.00 47.48 122 ASN A CA 1
ATOM 985 C C . ASN A 1 122 ? -22.672 8.052 -3.608 1.00 46.78 122 ASN A C 1
ATOM 986 O O . ASN A 1 122 ? -21.667 8.434 -4.223 1.00 52.08 122 ASN A O 1
ATOM 991 N N . ASP A 1 123 ? -22.897 8.392 -2.336 1.00 46.88 123 ASP A N 1
ATOM 992 C CA . ASP A 1 123 ? -21.906 9.170 -1.599 1.00 48.13 123 ASP A CA 1
ATOM 993 C C . ASP A 1 123 ? -20.631 8.366 -1.387 1.00 45.87 123 ASP A C 1
ATOM 994 O O . ASP A 1 123 ? -19.528 8.919 -1.458 1.00 41.42 123 ASP A O 1
ATOM 999 N N . VAL A 1 124 ? -20.768 7.066 -1.106 1.00 44.20 124 VAL A N 1
ATOM 1000 C CA . VAL A 1 124 ? -19.601 6.192 -1.024 1.00 40.90 124 VAL A CA 1
ATOM 1001 C C . VAL A 1 124 ? -18.921 6.093 -2.381 1.00 38.55 124 VAL A C 1
ATOM 1002 O O . VAL A 1 124 ? -17.691 6.029 -2.474 1.00 37.43 124 VAL A O 1
ATOM 1006 N N . GLU A 1 125 ? -19.710 6.063 -3.455 1.00 40.75 125 GLU A N 1
ATOM 1007 C CA . GLU A 1 125 ? -19.134 5.894 -4.783 1.00 50.74 125 GLU A CA 1
ATOM 1008 C C . GLU A 1 125 ? -18.309 7.102 -5.203 1.00 54.10 125 GLU A C 1
ATOM 1009 O O . GLU A 1 125 ? -17.371 6.957 -5.996 1.00 55.87 125 GLU A O 1
ATOM 1015 N N . ASN A 1 126 ? -18.622 8.284 -4.671 1.00 45.23 126 ASN A N 1
ATOM 1016 C CA . ASN A 1 126 ? -17.889 9.502 -4.990 1.00 43.20 126 ASN A CA 1
ATOM 1017 C C . ASN A 1 126 ? -16.815 9.859 -3.965 1.00 43.79 126 ASN A C 1
ATOM 1018 O O . ASN A 1 126 ? -16.054 10.800 -4.201 1.00 47.76 126 ASN A O 1
ATOM 1023 N N . TYR A 1 127 ? -16.736 9.137 -2.846 1.00 39.76 127 TYR A N 1
ATOM 1024 C CA . TYR A 1 127 ? -15.750 9.432 -1.811 1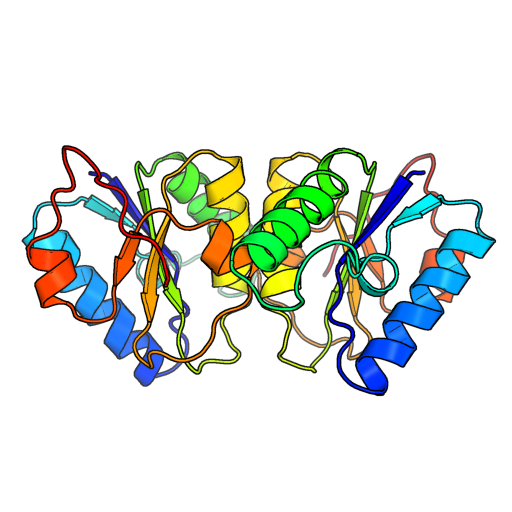.00 42.84 127 TYR A CA 1
ATOM 1025 C C . TYR A 1 127 ? -14.326 9.247 -2.334 1.00 50.38 127 TYR A C 1
ATOM 1026 O O . TYR A 1 127 ? -14.033 8.291 -3.059 1.00 36.72 127 TYR A O 1
ATOM 1035 N N . ASP A 1 128 ? -13.430 10.159 -1.951 1.00 36.26 128 ASP A N 1
ATOM 1036 C CA . ASP A 1 128 ? -12.027 10.080 -2.357 1.00 36.76 128 ASP A CA 1
ATOM 1037 C C . ASP A 1 128 ? -11.278 9.225 -1.340 1.00 37.20 128 ASP A C 1
ATOM 1038 O O . ASP A 1 128 ? -10.832 9.721 -0.304 1.00 34.75 128 ASP A O 1
ATOM 1043 N N . PHE A 1 129 ? -11.133 7.933 -1.649 1.00 33.27 129 PHE A N 1
ATOM 1044 C CA . PHE A 1 129 ? -10.427 7.007 -0.769 1.00 31.40 129 PHE A CA 1
ATOM 1045 C C . PHE A 1 129 ? -8.934 7.316 -0.694 1.00 37.90 129 PHE A C 1
ATOM 1046 O O . PHE A 1 129 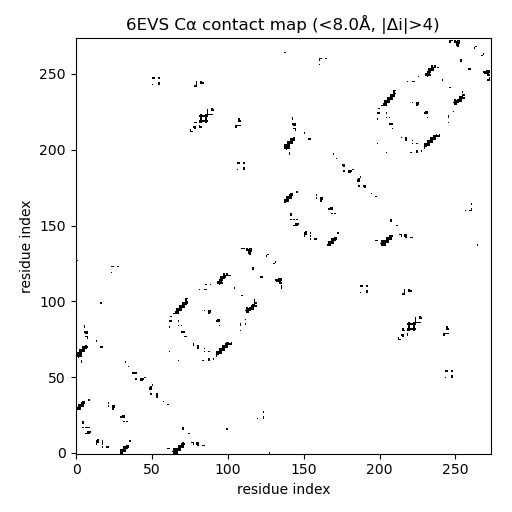? -8.285 6.993 0.309 1.00 43.89 129 PHE A O 1
ATOM 1054 N N . ALA A 1 130 ? -8.372 7.914 -1.746 1.00 42.86 130 ALA A N 1
ATOM 1055 C CA . ALA A 1 130 ? -6.940 8.204 -1.766 1.00 44.79 130 ALA A CA 1
ATOM 1056 C C . ALA A 1 130 ? -6.566 9.229 -0.698 1.00 49.12 130 ALA A C 1
ATOM 1057 O O . ALA A 1 130 ? -5.615 9.024 0.066 1.00 47.81 130 ALA A O 1
ATOM 1059 N N . THR A 1 131 ? -7.311 10.341 -0.628 1.00 42.37 131 THR A N 1
ATOM 1060 C CA . THR A 1 131 ? -7.015 11.416 0.312 1.00 38.88 131 THR A CA 1
ATOM 1061 C C . THR A 1 131 ? -7.745 11.274 1.640 1.00 41.43 131 THR A C 1
ATOM 1062 O O . THR A 1 131 ? -7.339 11.910 2.624 1.00 31.74 131 THR A O 1
ATOM 1066 N N . LEU A 1 132 ? -8.813 10.475 1.686 1.00 36.05 132 LEU A N 1
ATOM 1067 C CA . LEU A 1 132 ? -9.535 10.182 2.919 1.00 32.08 132 LEU A CA 1
ATOM 1068 C C . LEU A 1 132 ? -10.006 11.454 3.638 1.00 30.62 132 LEU A C 1
ATOM 1069 O O . LEU A 1 132 ? -9.648 11.693 4.794 1.00 30.88 132 LEU A O 1
ATOM 1074 N N . PRO A 1 133 ? -10.823 12.278 2.990 1.00 32.68 133 PRO A N 1
ATOM 1075 C CA . PRO A 1 133 ? -11.290 13.490 3.658 1.00 34.46 133 PRO A CA 1
ATOM 1076 C C . PRO A 1 133 ? -12.222 13.138 4.806 1.00 39.07 133 PRO A C 1
ATOM 1077 O O . PRO A 1 133 ? -12.861 12.078 4.830 1.00 36.08 133 PRO A O 1
ATOM 1081 N N . ILE A 1 134 ? -12.253 14.018 5.801 1.00 34.51 134 ILE A N 1
ATOM 1082 C CA . ILE A 1 134 ? -13.105 13.774 6.954 1.00 38.52 134 ILE A CA 1
ATOM 1083 C C . ILE A 1 134 ? -14.551 14.032 6.552 1.00 39.07 134 ILE A C 1
ATOM 1084 O O . ILE A 1 134 ? -14.841 14.946 5.773 1.00 34.46 134 ILE A O 1
ATOM 1089 N N . LYS A 1 135 ? -15.467 13.197 7.036 1.00 32.79 135 LYS A N 1
ATOM 1090 C CA . LYS A 1 135 ? -16.888 13.310 6.684 1.00 33.92 135 LYS A CA 1
ATOM 1091 C C . LYS A 1 135 ? -17.672 12.956 7.934 1.00 39.70 135 LYS A C 1
ATOM 1092 O O . LYS A 1 135 ? -18.176 11.836 8.080 1.00 38.66 135 LYS A O 1
ATOM 1098 N N . PRO A 1 136 ? -17.752 13.874 8.886 1.00 39.76 136 PRO A N 1
ATOM 1099 C CA . PRO A 1 136 ? -18.194 13.509 10.232 1.00 40.14 136 PRO A CA 1
ATOM 1100 C C . PRO A 1 136 ? -19.702 13.327 10.333 1.00 43.01 136 PRO A C 1
ATOM 1101 O O . PRO A 1 136 ? -20.486 13.811 9.514 1.00 41.45 136 PRO A O 1
ATOM 1105 N N . TYR A 1 137 ? -20.082 12.585 11.371 1.00 40.42 137 TYR A N 1
ATOM 1106 C CA . TYR A 1 137 ? -21.471 12.409 11.762 1.00 41.17 137 TYR A CA 1
ATOM 1107 C C . TYR A 1 137 ? -21.984 13.690 12.414 1.00 48.30 137 TYR A C 1
ATOM 1108 O O . TYR A 1 137 ? -21.451 14.126 13.439 1.00 61.88 137 TYR A O 1
ATOM 1117 N N . LEU A 1 138 ? -23.002 14.294 11.824 1.00 48.86 138 LEU A N 1
ATOM 1118 C CA . LEU A 1 138 ? -23.487 15.584 12.310 1.00 56.20 138 LEU A CA 1
ATOM 1119 C C . LEU A 1 138 ? -24.998 15.580 12.465 1.00 63.49 138 LEU A C 1
ATOM 1120 O O . LEU A 1 138 ? -25.510 15.802 13.561 1.00 70.65 138 LEU A O 1
ATOM 1125 N N . ALA B 1 2 ? -7.107 -3.118 42.003 1.00 40.29 2 ALA B N 1
ATOM 1126 C CA . ALA B 1 2 ? -6.893 -2.664 40.636 1.00 41.61 2 ALA B CA 1
ATOM 1127 C C . ALA B 1 2 ? -7.759 -1.451 40.306 1.00 38.72 2 ALA B C 1
ATOM 1128 O O . ALA B 1 2 ? -8.647 -1.083 41.066 1.00 38.67 2 ALA B O 1
ATOM 1130 N N . LYS B 1 3 ? -7.478 -0.833 39.166 1.00 39.01 3 LYS B N 1
ATOM 1131 C CA . LYS B 1 3 ? -8.336 0.190 38.586 1.00 32.81 3 LYS B CA 1
ATOM 1132 C C . LYS B 1 3 ? -9.187 -0.474 37.513 1.00 34.25 3 LYS B C 1
ATOM 1133 O O . LYS B 1 3 ? -8.656 -1.122 36.603 1.00 29.37 3 LYS B O 1
ATOM 1139 N N . ILE B 1 4 ? -10.509 -0.326 37.625 1.00 37.81 4 ILE B N 1
ATOM 1140 C CA . ILE B 1 4 ? -11.449 -1.031 36.764 1.00 28.65 4 ILE B CA 1
ATOM 1141 C C . ILE B 1 4 ? -12.334 -0.015 36.054 1.00 32.84 4 ILE B C 1
ATOM 1142 O O . ILE B 1 4 ? -12.862 0.907 36.694 1.00 35.08 4 ILE B O 1
ATOM 1147 N N . TYR B 1 5 ? -12.470 -0.171 34.732 1.00 30.25 5 TYR B N 1
ATOM 1148 C CA . TYR B 1 5 ? -13.449 0.577 33.942 1.00 31.17 5 TYR B CA 1
ATOM 1149 C C . TYR B 1 5 ? -14.725 -0.249 33.818 1.00 26.79 5 TYR B C 1
ATOM 1150 O O . TYR B 1 5 ? -14.702 -1.351 33.257 1.00 28.07 5 TYR B O 1
ATOM 1159 N N . LEU B 1 6 ? -15.839 0.293 34.296 1.00 30.78 6 LEU B N 1
ATOM 1160 C CA . LEU B 1 6 ? -17.120 -0.426 34.260 1.00 36.21 6 LEU B CA 1
ATOM 1161 C C . LEU B 1 6 ? -17.814 -0.125 32.936 1.00 33.71 6 LEU B C 1
ATOM 1162 O O . LEU B 1 6 ? -18.360 0.956 32.747 1.00 29.03 6 LEU B O 1
ATOM 1167 N N . ALA B 1 7 ? -17.792 -1.074 32.008 1.00 33.47 7 ALA B N 1
ATOM 1168 C CA . ALA B 1 7 ? -18.411 -0.906 30.696 1.00 31.83 7 ALA B CA 1
ATOM 1169 C C . ALA B 1 7 ? -19.803 -1.530 30.742 1.00 40.03 7 ALA B C 1
ATOM 1170 O O . ALA B 1 7 ? -19.935 -2.758 30.783 1.00 32.53 7 ALA B O 1
ATOM 1172 N N . SER B 1 8 ? -20.848 -0.681 30.735 1.00 31.38 8 SER B N 1
ATOM 1173 C CA . SER B 1 8 ? -22.223 -1.183 30.752 1.00 33.25 8 SER B CA 1
ATOM 1174 C C . SER B 1 8 ? -23.157 -0.032 30.392 1.00 36.53 8 SER B C 1
ATOM 1175 O O . SER B 1 8 ? -22.834 1.136 30.666 1.00 38.93 8 SER B O 1
ATOM 1178 N N . PRO B 1 9 ? -24.287 -0.303 29.750 1.00 41.05 9 PRO B N 1
ATOM 1179 C CA . PRO B 1 9 ? -25.324 0.728 29.635 1.00 44.49 9 PRO B CA 1
ATOM 1180 C C . PRO B 1 9 ? -25.899 1.019 31.013 1.00 42.61 9 PRO B C 1
ATOM 1181 O O . PRO B 1 9 ? -25.688 0.271 31.970 1.00 41.21 9 PRO B O 1
ATOM 1185 N N . PHE B 1 10 ? -26.627 2.128 31.121 1.00 43.79 10 PHE B N 1
ATOM 1186 C CA . PHE B 1 10 ? -27.179 2.523 32.416 1.00 47.72 10 PHE B CA 1
ATOM 1187 C C . PHE B 1 10 ? -28.442 3.355 32.217 1.00 50.25 10 PHE B C 1
ATOM 1188 O O . PHE B 1 10 ? -28.638 4.387 32.855 1.00 56.58 10 PHE B O 1
ATOM 1196 N N . PHE B 1 11 ? -29.346 2.883 31.362 1.00 51.16 11 PHE B N 1
ATOM 1197 C CA . PHE B 1 11 ? -30.465 3.702 30.921 1.00 57.98 11 PHE B CA 1
ATOM 1198 C C . PHE B 1 11 ? -31.838 3.182 31.317 1.00 66.42 11 PHE B C 1
ATOM 1199 O O . PHE B 1 11 ? -32.816 3.927 31.175 1.00 79.44 11 PHE B O 1
ATOM 1207 N N . ASN B 1 12 ? -31.957 1.946 31.799 1.00 62.78 12 ASN B N 1
ATOM 1208 C CA . ASN B 1 12 ? -33.228 1.430 32.298 1.00 68.89 12 ASN B CA 1
ATOM 1209 C C . ASN B 1 12 ? -33.005 0.769 33.656 1.00 73.00 12 ASN B C 1
ATOM 1210 O O . ASN B 1 12 ? -31.869 0.643 34.135 1.00 67.97 12 ASN B O 1
ATOM 1215 N N . GLU B 1 13 ? -34.110 0.328 34.272 1.00 59.42 13 GLU B N 1
ATOM 1216 C CA . GLU B 1 13 ? -34.049 -0.146 35.651 1.00 63.53 13 GLU B CA 1
ATOM 1217 C C . GLU B 1 13 ? -33.163 -1.380 35.790 1.00 61.65 13 GLU B C 1
ATOM 1218 O O . GLU B 1 13 ? -32.362 -1.470 36.728 1.00 62.13 13 GLU B O 1
ATOM 1224 N N . GLU B 1 14 ? -33.275 -2.337 34.863 1.00 60.65 14 GLU B N 1
ATOM 1225 C CA . GLU B 1 14 ? -32.485 -3.560 34.993 1.00 60.01 14 GLU B CA 1
ATOM 1226 C C . GLU B 1 14 ? -31.006 -3.296 34.743 1.00 55.14 14 GLU B C 1
ATOM 1227 O O . GLU B 1 14 ? -30.148 -3.867 35.425 1.00 56.34 14 GLU B O 1
ATOM 1233 N N . GLN B 1 15 ? -30.684 -2.436 33.770 1.00 51.92 15 GLN B N 1
ATOM 1234 C CA . GLN B 1 15 ? -29.286 -2.076 33.552 1.00 46.55 15 GLN B CA 1
ATOM 1235 C C . GLN B 1 15 ? -28.707 -1.390 34.779 1.00 50.75 15 GLN B C 1
ATOM 1236 O O . GLN B 1 15 ? -27.557 -1.633 35.156 1.00 45.89 15 GLN B O 1
ATOM 1242 N N . LEU B 1 16 ? -29.494 -0.536 35.423 1.00 56.85 16 LEU B N 1
ATOM 1243 C CA . LEU B 1 16 ? -29.009 0.158 36.607 1.00 59.54 16 LEU B CA 1
ATOM 1244 C C . LEU B 1 16 ? -28.828 -0.792 37.783 1.00 56.25 16 LEU B C 1
ATOM 1245 O O . LEU B 1 16 ? -27.901 -0.623 38.584 1.00 50.01 16 LEU B O 1
ATOM 1250 N N . LYS B 1 17 ? -29.720 -1.778 37.918 1.00 55.61 17 LYS B N 1
ATOM 1251 C CA . LYS B 1 17 ? -29.539 -2.821 38.923 1.00 55.74 17 LYS B CA 1
ATOM 1252 C C . LYS B 1 17 ? -28.166 -3.477 38.783 1.00 55.92 17 LYS B C 1
ATOM 1253 O O . LYS B 1 17 ? -27.408 -3.580 39.753 1.00 54.59 17 LYS B O 1
ATOM 1259 N N . HIS B 1 18 ? -27.811 -3.880 37.563 1.00 51.05 18 HIS B N 1
ATOM 1260 C CA . HIS B 1 18 ? -26.558 -4.601 37.359 1.00 44.16 18 HIS B CA 1
ATOM 1261 C C . HIS B 1 18 ? -25.342 -3.695 37.569 1.00 47.59 18 HIS B C 1
ATOM 1262 O O . HIS B 1 18 ? -24.368 -4.101 38.217 1.00 47.70 18 HIS B O 1
ATOM 1269 N N . VAL B 1 19 ? -25.381 -2.465 37.044 1.00 45.13 19 VAL B N 1
ATOM 1270 C CA . VAL B 1 19 ? -24.270 -1.528 37.242 1.00 44.96 19 VAL B CA 1
ATOM 1271 C C . VAL B 1 19 ? -24.086 -1.228 38.724 1.00 42.20 19 VAL B C 1
ATOM 1272 O O . VAL B 1 19 ? -22.964 -1.225 39.240 1.00 42.86 19 VAL B O 1
ATOM 1276 N N . SER B 1 20 ? -25.187 -0.934 39.418 1.00 47.46 20 SER B N 1
ATOM 1277 C CA . SER B 1 20 ? -25.122 -0.631 40.843 1.00 49.35 20 SER B CA 1
ATOM 1278 C C . SER B 1 20 ? -24.486 -1.779 41.625 1.00 50.67 20 SER B C 1
ATOM 1279 O O . SER B 1 20 ? -23.615 -1.563 42.478 1.00 49.61 20 SER B O 1
ATOM 1282 N N . LYS B 1 21 ? -24.920 -3.013 41.355 1.00 49.61 21 LYS B N 1
ATOM 1283 C CA . LYS B 1 21 ? -24.323 -4.171 42.013 1.00 51.07 21 LYS B CA 1
ATOM 1284 C C . LYS B 1 21 ? -22.836 -4.279 41.691 1.00 45.64 21 LYS B C 1
ATOM 1285 O O . LYS B 1 21 ? -22.014 -4.523 42.581 1.00 47.84 21 LYS B O 1
ATOM 1291 N N . ALA B 1 22 ? -22.470 -4.108 40.418 1.00 43.07 22 ALA B N 1
ATOM 1292 C CA . ALA B 1 22 ? -21.061 -4.222 40.046 1.00 43.15 22 ALA B CA 1
ATOM 1293 C C . ALA B 1 22 ? -20.219 -3.152 40.734 1.00 47.89 22 ALA B C 1
ATOM 1294 O O . ALA B 1 22 ? -19.115 -3.438 41.213 1.00 47.31 22 ALA B O 1
ATOM 1296 N N . GLU B 1 23 ? -20.712 -1.909 40.777 1.00 46.17 23 GLU B N 1
ATOM 1297 C CA . GLU B 1 23 ? -20.031 -0.885 41.562 1.00 48.03 23 GLU B CA 1
ATOM 1298 C C . GLU B 1 23 ? -19.826 -1.365 42.992 1.00 50.77 23 GLU B C 1
ATOM 1299 O O . GLU B 1 23 ? -18.732 -1.244 43.556 1.00 45.09 23 GLU B O 1
ATOM 1305 N N . GLN B 1 24 ? -20.874 -1.943 43.581 1.00 49.17 24 GLN B N 1
ATOM 1306 C CA . GLN B 1 24 ? -20.847 -2.314 44.992 1.00 51.18 24 GLN B CA 1
ATOM 1307 C C . GLN B 1 24 ? -19.884 -3.466 45.243 1.00 48.46 24 GLN B C 1
ATOM 1308 O O . GLN B 1 24 ? -19.056 -3.402 46.156 1.00 52.53 24 GLN B O 1
ATOM 1314 N N . VAL B 1 25 ? -19.990 -4.536 44.450 1.00 46.25 25 VAL B N 1
ATOM 1315 C CA . VAL B 1 25 ? -19.129 -5.700 44.650 1.00 49.69 25 VAL B CA 1
ATOM 1316 C C . VAL B 1 25 ? -17.660 -5.316 44.479 1.00 47.58 25 VAL B C 1
ATOM 1317 O O . VAL B 1 25 ? -16.817 -5.616 45.333 1.00 49.56 25 VAL B O 1
ATOM 1321 N N . LEU B 1 26 ? -17.333 -4.643 43.374 1.00 41.82 26 LEU B N 1
ATOM 1322 C CA . LEU B 1 26 ? -15.932 -4.384 43.072 1.00 48.09 26 LEU B CA 1
ATOM 1323 C C . LEU B 1 26 ? -15.326 -3.392 44.060 1.00 49.77 26 LEU B C 1
ATOM 1324 O O . LEU B 1 26 ? -14.214 -3.606 44.560 1.00 47.77 26 LEU B O 1
ATOM 1329 N N . ARG B 1 27 ? -16.049 -2.313 44.372 1.00 48.51 27 ARG B N 1
ATOM 1330 C CA . ARG B 1 27 ? -15.537 -1.334 45.326 1.00 52.08 27 ARG B CA 1
ATOM 1331 C C . ARG B 1 27 ? -15.388 -1.941 46.718 1.00 57.20 27 ARG B C 1
ATOM 1332 O O . ARG B 1 27 ? -14.423 -1.646 47.433 1.00 55.30 27 ARG B O 1
ATOM 1340 N N . ASP B 1 28 ? -16.335 -2.793 47.123 1.00 59.62 28 ASP B N 1
ATOM 1341 C CA . ASP B 1 28 ? -16.219 -3.447 48.418 1.00 62.21 28 ASP B CA 1
ATOM 1342 C C . ASP B 1 28 ? -15.012 -4.368 48.475 1.00 54.10 28 ASP B C 1
ATOM 1343 O O . ASP B 1 28 ? -14.586 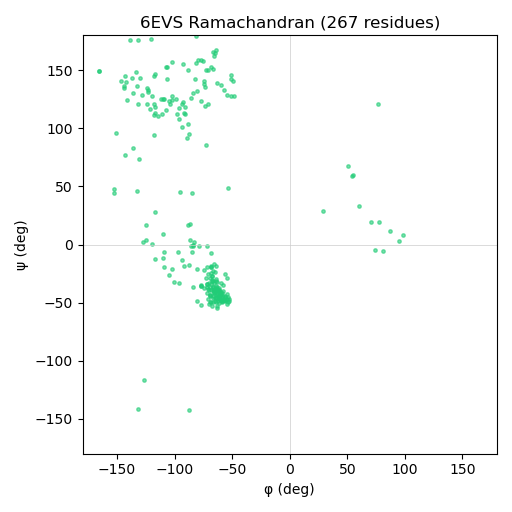-4.740 49.572 1.00 57.86 28 ASP B O 1
ATOM 1348 N N . LEU B 1 29 ? -14.466 -4.750 47.322 1.00 51.00 29 LEU B N 1
ATOM 1349 C CA . LEU B 1 29 ? -13.237 -5.531 47.264 1.00 55.73 29 LEU B CA 1
ATOM 1350 C C . LEU B 1 29 ? -11.986 -4.667 47.333 1.00 53.75 29 LEU B C 1
ATOM 1351 O O . LEU B 1 29 ? -10.879 -5.206 47.421 1.00 52.55 29 LEU B O 1
ATOM 1356 N N . GLY B 1 30 ? -12.131 -3.348 47.306 1.00 51.07 30 GLY B N 1
ATOM 1357 C CA . GLY B 1 30 ? -10.998 -2.456 47.359 1.00 55.49 30 GLY B CA 1
ATOM 1358 C C . GLY B 1 30 ? -10.542 -1.919 46.025 1.00 52.67 30 GLY B C 1
ATOM 1359 O O . GLY B 1 30 ? -9.499 -1.264 45.970 1.00 58.22 30 GLY B O 1
ATOM 1360 N N . HIS B 1 31 ? -11.288 -2.162 44.956 1.00 47.00 31 HIS B N 1
ATOM 1361 C CA . HIS B 1 31 ? -10.895 -1.706 43.632 1.00 47.24 31 HIS B CA 1
ATOM 1362 C C . HIS B 1 31 ? -11.407 -0.295 43.366 1.00 49.40 31 HIS B C 1
ATOM 1363 O O . HIS B 1 31 ? -12.443 0.125 43.892 1.00 49.44 31 HIS B O 1
ATOM 1370 N N . THR B 1 32 ? -10.664 0.437 42.542 1.00 44.67 32 THR B N 1
ATOM 1371 C CA . THR B 1 32 ? -11.061 1.772 42.117 1.00 43.35 32 THR B CA 1
ATOM 1372 C C . THR B 1 32 ? -11.852 1.623 40.824 1.00 40.51 32 THR B C 1
ATOM 1373 O O . THR B 1 32 ? -11.309 1.200 39.802 1.00 36.03 32 THR B O 1
ATOM 1377 N N . VAL B 1 33 ? -13.141 1.942 40.871 1.00 38.78 33 VAL B N 1
ATOM 1378 C CA . VAL B 1 33 ? -14.040 1.689 39.755 1.00 42.80 33 VAL B CA 1
ATOM 1379 C C . VAL B 1 33 ? -14.417 3.018 39.127 1.00 37.43 33 VAL B C 1
ATOM 1380 O O . VAL B 1 33 ? -14.914 3.917 39.818 1.00 35.91 33 VAL B O 1
ATOM 1384 N N . PHE B 1 34 ? -14.194 3.142 37.818 1.00 32.05 34 PHE B N 1
ATOM 1385 C CA . PHE B 1 34 ? -14.704 4.276 37.059 1.00 37.10 34 PHE B CA 1
ATOM 1386 C C . PHE B 1 34 ? -16.002 3.833 36.414 1.00 38.18 34 PHE B C 1
ATOM 1387 O O . PHE B 1 34 ? -16.008 2.897 35.605 1.00 36.32 34 PHE B O 1
ATOM 1395 N N . SER B 1 35 ? -17.091 4.489 36.790 1.00 37.05 35 SER B N 1
ATOM 1396 C CA . SER B 1 35 ? -18.423 4.138 36.304 1.00 38.63 35 SER B CA 1
ATOM 1397 C C . SER B 1 35 ? -18.962 5.339 35.547 1.00 37.91 35 SER B C 1
ATOM 1398 O O . SER B 1 35 ? -19.220 6.390 36.165 1.00 40.79 35 SER B O 1
ATOM 1401 N N . PRO B 1 36 ? -19.112 5.235 34.224 1.00 41.12 36 PRO B N 1
ATOM 1402 C CA . PRO B 1 36 ? -19.422 6.417 33.404 1.00 42.39 36 PRO B CA 1
ATOM 1403 C C . PRO B 1 36 ? -20.676 7.172 33.817 1.00 46.14 36 PRO B C 1
ATOM 1404 O O . PRO B 1 36 ? -20.769 8.378 33.558 1.00 47.54 36 PRO B O 1
ATOM 1408 N N . ARG B 1 37 ? -21.637 6.513 34.461 1.00 48.69 37 ARG B N 1
ATOM 1409 C CA . ARG B 1 37 ? -22.861 7.203 34.846 1.00 51.17 37 ARG B CA 1
ATOM 1410 C C . ARG B 1 37 ? -22.626 8.237 35.937 1.00 58.23 37 ARG B C 1
ATOM 1411 O O . ARG B 1 37 ? -23.458 9.134 36.108 1.00 62.15 37 ARG B O 1
ATOM 1419 N N . GLU B 1 38 ? -21.523 8.136 36.677 1.00 56.67 38 GLU B N 1
ATOM 1420 C CA . GLU B 1 38 ? -21.200 9.115 37.705 1.00 63.19 38 GLU B CA 1
ATOM 1421 C C . GLU B 1 38 ? -20.445 10.320 37.160 1.00 70.13 38 GLU B C 1
ATOM 1422 O O . GLU B 1 38 ? -20.141 11.240 37.925 1.00 76.69 38 GLU B O 1
ATOM 1428 N N . ASN B 1 39 ? -20.145 10.345 35.859 1.00 71.48 39 ASN B N 1
ATOM 1429 C CA . ASN B 1 39 ? -19.369 11.419 35.241 1.00 75.84 39 ASN B CA 1
ATOM 1430 C C . ASN B 1 39 ? -20.106 11.893 33.986 1.00 83.16 39 ASN B C 1
ATOM 1431 O O . ASN B 1 39 ? -19.689 11.619 32.858 1.00 79.19 39 ASN B O 1
ATOM 1436 N N . GLN B 1 40 ? -21.208 12.615 34.200 1.00 94.58 40 GLN B N 1
ATOM 1437 C CA . GLN B 1 40 ? -22.049 13.126 33.124 1.00 101.64 40 GLN B CA 1
ATOM 1438 C C . GLN B 1 40 ? -21.557 14.447 32.547 1.00 100.22 40 GLN B C 1
ATOM 1439 O O . GLN B 1 40 ? -22.201 14.976 31.632 1.00 102.01 40 GLN B O 1
ATOM 1445 N N . LEU B 1 41 ? -20.446 14.988 33.064 1.00 94.21 41 LEU B N 1
ATOM 1446 C CA . LEU B 1 41 ? -19.841 16.246 32.631 1.00 87.52 41 LEU B CA 1
ATOM 1447 C C . LEU B 1 41 ? -20.862 17.380 32.581 1.00 88.19 41 LEU B C 1
ATOM 1448 O O . LEU B 1 41 ? -21.183 17.882 31.494 1.00 76.61 41 LEU B O 1
ATOM 1453 N N . PRO B 1 42 ? -21.389 17.816 33.736 1.00 95.17 42 PRO B N 1
ATOM 1454 C CA . PRO B 1 42 ? -22.313 18.955 33.737 1.00 96.16 42 PRO B CA 1
ATOM 1455 C C . PRO B 1 42 ? -21.573 20.284 33.773 1.00 98.66 42 PRO B C 1
ATOM 1456 O O . PRO B 1 42 ? -21.929 21.184 34.537 1.00 109.19 42 PRO B O 1
ATOM 1460 N N . GLU B 1 43 ? -20.522 20.406 32.958 1.00 87.72 43 GLU B N 1
ATOM 1461 C CA . GLU B 1 43 ? -19.827 21.670 32.772 1.00 76.60 43 GLU B CA 1
ATOM 1462 C C . GLU B 1 43 ? -20.067 22.281 31.402 1.00 66.89 43 GLU B C 1
ATOM 1463 O O . GLU B 1 43 ? -19.837 23.481 31.223 1.00 65.77 43 GLU B O 1
ATOM 1469 N N . VAL B 1 44 ? -20.511 21.486 30.436 1.00 65.33 44 VAL B N 1
ATOM 1470 C CA . VAL B 1 44 ? -20.854 21.994 29.119 1.00 66.23 44 VAL B CA 1
ATOM 1471 C C . VAL B 1 44 ? -22.322 21.648 28.883 1.00 65.70 44 VAL B C 1
ATOM 1472 O O . VAL B 1 44 ? -22.957 21.012 29.731 1.00 63.75 44 VAL B O 1
ATOM 1476 N N . GLU B 1 45 ? -22.874 22.075 27.748 1.00 64.03 45 GLU B N 1
ATOM 1477 C CA . GLU B 1 45 ? -24.278 21.826 27.441 1.00 60.49 45 GLU B CA 1
ATOM 1478 C C . GLU B 1 45 ? -24.524 20.351 27.136 1.00 55.15 45 GLU B C 1
ATOM 1479 O O . GLU B 1 45 ? -23.945 19.794 26.195 1.00 46.43 45 GLU B O 1
ATOM 1485 N N . PHE B 1 46 ? -25.400 19.723 27.920 1.00 56.23 46 PHE B N 1
ATOM 1486 C CA . PHE B 1 46 ? -25.814 18.352 27.647 1.00 48.88 46 PHE B CA 1
ATOM 1487 C C . PHE B 1 46 ? -26.203 18.178 26.186 1.00 45.38 46 PHE B C 1
ATOM 1488 O O . PHE B 1 46 ? -27.004 18.951 25.648 1.00 47.29 46 PHE B O 1
ATOM 1496 N N . GLY B 1 47 ? -25.612 17.173 25.542 1.00 50.49 47 GLY B N 1
ATOM 1497 C CA . GLY B 1 47 ? -25.980 16.793 24.193 1.00 51.02 47 GLY B CA 1
ATOM 1498 C C . GLY B 1 47 ? -25.374 17.629 23.089 1.00 52.13 47 GLY B C 1
ATOM 1499 O O . GLY B 1 47 ? -25.578 17.312 21.911 1.00 54.47 47 GLY B O 1
ATOM 1500 N N . SER B 1 48 ? -24.660 18.694 23.417 1.00 46.52 48 SER B N 1
ATOM 1501 C CA . SER B 1 48 ? -23.974 19.438 22.381 1.00 50.18 48 SER B CA 1
ATOM 1502 C C . SER B 1 48 ? -22.902 18.555 21.740 1.00 42.67 48 SER B C 1
ATOM 1503 O O . SER B 1 48 ? -22.555 17.487 22.250 1.00 41.71 48 SER B O 1
ATOM 1506 N N . PHE B 1 49 ? -22.383 19.017 20.600 1.00 39.94 49 PHE B N 1
ATOM 1507 C CA . PHE B 1 49 ? -21.186 18.408 20.029 1.00 47.15 49 PHE B CA 1
ATOM 1508 C C . PHE B 1 49 ? -20.050 18.392 21.044 1.00 44.51 49 PHE B C 1
ATOM 1509 O O . PHE B 1 49 ? -19.326 17.399 21.162 1.00 39.68 49 PHE B O 1
ATOM 1517 N N . GLU B 1 50 ? -19.877 19.494 21.777 1.00 44.51 50 GLU B N 1
ATOM 1518 C CA . GLU B 1 50 ? -18.827 19.569 22.785 1.00 43.32 50 GLU B CA 1
ATOM 1519 C C . GLU B 1 50 ? -19.023 18.523 23.873 1.00 38.27 50 GLU B C 1
ATOM 1520 O O . GLU B 1 50 ? -18.058 17.898 24.339 1.00 39.35 50 GLU B O 1
ATOM 1526 N N . TRP B 1 51 ? -20.266 18.307 24.283 1.00 37.30 51 TRP B N 1
ATOM 1527 C CA . TRP B 1 51 ? -20.545 17.284 25.288 1.00 36.76 51 TRP B CA 1
ATOM 1528 C C . TRP B 1 51 ? -20.232 15.887 24.768 1.00 39.43 51 TRP B C 1
ATOM 1529 O O . TRP B 1 51 ? -19.597 15.088 25.468 1.00 33.73 51 TRP B O 1
ATOM 1540 N N . ARG B 1 52 ? -20.671 15.571 23.543 1.00 38.10 52 ARG B N 1
ATOM 1541 C CA . ARG B 1 52 ? -20.378 14.257 22.969 1.00 37.16 52 ARG B CA 1
ATOM 1542 C C . ARG B 1 52 ? -18.883 14.023 22.903 1.00 36.36 52 ARG B C 1
ATOM 1543 O O . ARG B 1 52 ? -18.401 12.914 23.174 1.00 33.18 52 ARG B O 1
ATOM 1551 N N . THR B 1 53 ? -18.136 15.065 22.542 1.00 31.76 53 THR B N 1
ATOM 1552 C CA . THR B 1 53 ? -16.692 14.947 22.383 1.00 30.39 53 THR B CA 1
ATOM 1553 C C . THR B 1 53 ? -16.018 14.668 23.715 1.00 38.55 53 THR B C 1
ATOM 1554 O O . THR B 1 53 ? -15.153 13.792 23.813 1.00 31.16 53 THR B O 1
ATOM 1558 N N . PHE B 1 54 ? -16.398 15.419 24.753 1.00 34.89 54 PHE B N 1
ATOM 1559 C CA . PHE B 1 54 ? -15.773 15.253 26.058 1.00 33.98 54 PHE B CA 1
ATOM 1560 C C . PHE B 1 54 ? -16.203 13.955 26.740 1.00 38.06 54 PHE B C 1
ATOM 1561 O O . PHE B 1 54 ? -15.408 13.332 27.452 1.00 33.16 54 PHE B O 1
ATOM 1569 N N . VAL B 1 55 ? -17.439 13.511 26.538 1.00 36.99 55 VAL B N 1
ATOM 1570 C CA . VAL B 1 55 ? -17.813 12.220 27.103 1.00 30.40 55 VAL B CA 1
ATOM 1571 C C . VAL B 1 55 ? -16.955 11.111 26.503 1.00 32.13 55 VAL B C 1
ATOM 1572 O O . VAL B 1 55 ? -16.397 10.270 27.220 1.00 30.78 55 VAL B O 1
ATOM 1576 N N . PHE B 1 56 ? -16.837 11.097 25.176 1.00 31.46 56 PHE B N 1
ATOM 1577 C CA . PHE B 1 56 ? -15.978 10.124 24.505 1.00 31.54 56 PHE B CA 1
ATOM 1578 C C . PHE B 1 56 ? -14.544 10.205 25.019 1.00 26.30 56 PHE B C 1
ATOM 1579 O O . PHE B 1 56 ? -13.915 9.179 25.326 1.00 25.58 56 PHE B O 1
ATOM 1587 N N . LYS B 1 57 ? -13.996 11.426 25.093 1.00 26.48 57 LYS B N 1
ATOM 1588 C CA . LYS B 1 57 ? -12.592 11.580 25.479 1.00 28.93 57 LYS B CA 1
ATOM 1589 C C . LYS B 1 57 ? -12.373 11.138 26.917 1.00 30.25 57 LYS B C 1
ATOM 1590 O O . LYS B 1 57 ? -11.399 10.444 27.212 1.00 29.73 57 LYS B O 1
ATOM 1596 N N . ASN B 1 58 ? -13.295 11.488 27.820 1.00 27.94 58 ASN B N 1
ATOM 1597 C CA . ASN B 1 58 ? -13.116 11.107 29.220 1.00 35.68 58 ASN B CA 1
ATOM 1598 C C . ASN B 1 58 ? -13.329 9.608 29.435 1.00 35.47 58 ASN B C 1
ATOM 1599 O O . ASN B 1 58 ? -12.667 9.003 30.291 1.00 32.05 58 ASN B O 1
ATOM 1604 N N . ASP B 1 59 ? -14.247 8.997 28.683 1.00 29.57 59 ASP B N 1
ATOM 1605 C CA . ASP B 1 59 ? -14.455 7.554 28.802 1.00 32.28 59 ASP B CA 1
ATOM 1606 C C . ASP B 1 59 ? -13.264 6.789 28.233 1.00 36.19 59 ASP B C 1
ATOM 1607 O O . ASP B 1 59 ? -12.697 5.916 28.897 1.00 29.98 59 ASP B O 1
ATOM 1612 N N . LEU B 1 60 ? -12.866 7.120 27.004 1.00 35.45 60 LEU B N 1
ATOM 1613 C CA . LEU B 1 60 ? -11.693 6.496 26.400 1.00 29.66 60 LEU B CA 1
ATOM 1614 C C . LEU B 1 60 ? -10.458 6.677 27.279 1.00 27.82 60 LEU B C 1
ATOM 1615 O O . LEU B 1 60 ? -9.697 5.727 27.495 1.00 30.34 60 LEU B O 1
ATOM 1620 N N A GLU B 1 61 ? -10.248 7.888 27.812 0.56 23.82 61 GLU B N 1
ATOM 1621 N N B GLU B 1 61 ? -10.234 7.898 27.779 0.44 26.48 61 GLU B N 1
ATOM 1622 C CA A GLU B 1 61 ? -9.077 8.112 28.658 0.56 27.36 61 GLU B CA 1
ATOM 1623 C CA B GLU B 1 61 ? -9.124 8.130 28.699 0.44 27.62 61 GLU B CA 1
ATOM 1624 C C A GLU B 1 61 ? -9.162 7.324 29.968 0.56 27.49 61 GLU B C 1
ATOM 1625 C C B GLU B 1 61 ? -9.182 7.182 29.884 0.44 27.62 61 GLU B C 1
ATOM 1626 O O A GLU B 1 61 ? -8.122 6.966 30.530 0.56 27.55 61 GLU B O 1
ATOM 1627 O O B GLU B 1 61 ? -8.165 6.603 30.282 0.44 29.22 61 GLU B O 1
ATOM 1638 N N . HIS B 1 62 ? -10.371 6.996 30.451 1.00 29.80 62 HIS B N 1
ATOM 1639 C CA . HIS B 1 62 ? -10.477 6.152 31.637 1.00 33.49 62 HIS B CA 1
ATOM 1640 C C . HIS B 1 62 ? -10.347 4.662 31.312 1.00 35.67 62 HIS B C 1
ATOM 1641 O O . HIS B 1 62 ? -9.893 3.891 32.165 1.00 38.84 62 HIS B O 1
ATOM 1648 N N . ILE B 1 63 ? -10.709 4.229 30.102 1.00 28.13 63 ILE B N 1
ATOM 1649 C CA . ILE B 1 63 ? -10.348 2.861 29.714 1.00 29.61 63 ILE B CA 1
ATOM 1650 C C . ILE B 1 63 ? -8.830 2.705 29.714 1.00 29.15 63 ILE B C 1
ATOM 1651 O O . ILE B 1 63 ? -8.293 1.709 30.212 1.00 30.33 63 ILE B O 1
ATOM 1656 N N . LYS B 1 64 ? -8.115 3.697 29.169 1.00 26.45 64 LYS B N 1
ATOM 1657 C CA . LYS B 1 64 ? -6.646 3.635 29.120 1.00 28.41 64 LYS B CA 1
ATOM 1658 C C . LYS B 1 64 ? -6.026 3.705 30.516 1.00 30.61 64 LYS B C 1
ATOM 1659 O O . LYS B 1 64 ? -4.996 3.063 30.782 1.00 29.96 64 LYS B O 1
ATOM 1665 N N . TRP B 1 65 ? -6.630 4.503 31.404 1.00 29.78 65 TRP B N 1
ATOM 1666 C CA . TRP B 1 65 ? -6.207 4.616 32.797 1.00 33.52 65 TRP B CA 1
ATOM 1667 C C . TRP B 1 65 ? -6.444 3.321 33.579 1.00 35.64 65 TRP B C 1
ATOM 1668 O O . TRP B 1 65 ? -5.708 3.022 34.526 1.00 27.14 65 TRP B O 1
ATOM 1679 N N . ALA B 1 66 ? -7.470 2.558 33.225 1.00 29.84 66 ALA B N 1
ATOM 1680 C CA . ALA B 1 66 ? -7.814 1.390 34.024 1.00 35.86 66 ALA B CA 1
ATOM 1681 C C . ALA B 1 66 ? -6.825 0.242 33.788 1.00 33.34 66 ALA B C 1
ATOM 1682 O O . ALA B 1 66 ? -6.132 0.176 32.770 1.00 29.62 66 ALA B O 1
ATOM 1684 N N . ASP B 1 67 ? -6.761 -0.664 34.766 1.00 31.58 67 ASP B N 1
ATOM 1685 C CA . ASP B 1 67 ? -6.002 -1.902 34.611 1.00 30.34 67 ASP B CA 1
ATOM 1686 C C . ASP B 1 67 ? -6.824 -2.964 33.899 1.00 30.41 67 ASP B C 1
ATOM 1687 O O . ASP B 1 67 ? -6.291 -3.725 33.082 1.00 27.59 67 ASP B O 1
ATOM 1692 N N . ILE B 1 68 ? -8.130 -2.987 34.179 1.00 30.48 68 ILE B N 1
ATOM 1693 C CA . ILE B 1 68 ? -9.061 -4.012 33.724 1.00 29.81 68 ILE B CA 1
ATOM 1694 C C . ILE B 1 68 ? -10.339 -3.331 33.252 1.00 29.02 68 ILE B C 1
ATOM 1695 O O . ILE B 1 68 ? -10.791 -2.349 33.855 1.00 28.43 68 ILE B O 1
ATOM 1700 N N . THR B 1 69 ? -10.940 -3.863 32.190 1.00 29.12 69 THR B N 1
ATOM 1701 C CA . THR B 1 69 ? -12.268 -3.452 31.758 1.00 40.65 69 THR B CA 1
ATOM 1702 C C . THR B 1 69 ? -13.259 -4.538 32.152 1.00 37.92 69 THR B C 1
ATOM 1703 O O . THR B 1 69 ? -13.088 -5.714 31.803 1.00 32.22 69 THR B O 1
ATOM 1707 N N . PHE B 1 70 ? -14.274 -4.148 32.919 1.00 31.81 70 PHE B N 1
ATOM 1708 C CA . PHE B 1 70 ? -15.285 -5.066 33.425 1.00 33.69 70 PHE B CA 1
ATOM 1709 C C . PHE B 1 70 ? -16.590 -4.730 32.715 1.00 34.35 70 PHE B C 1
ATOM 1710 O O . PHE B 1 70 ? -17.159 -3.649 32.919 1.00 34.90 70 PHE B O 1
ATOM 1718 N N . GLY B 1 71 ? -17.053 -5.642 31.864 1.00 35.59 71 GLY B N 1
ATOM 1719 C CA . GLY B 1 71 ? -18.230 -5.406 31.061 1.00 36.45 71 GLY B CA 1
ATOM 1720 C C . GLY B 1 71 ? -19.453 -6.108 31.622 1.00 38.76 71 GLY B C 1
ATOM 1721 O O . GLY B 1 71 ? -19.355 -7.079 32.371 1.00 39.98 71 GLY B O 1
ATOM 1722 N N . ILE B 1 72 ? -20.627 -5.594 31.252 1.00 39.56 72 ILE B N 1
ATOM 1723 C CA . ILE B 1 72 ? -21.899 -6.238 31.573 1.00 42.09 72 ILE B CA 1
ATOM 1724 C C . ILE B 1 72 ? -22.736 -6.282 30.303 1.00 45.41 72 ILE B C 1
ATOM 1725 O O . ILE B 1 72 ? -23.032 -5.233 29.722 1.00 45.13 72 ILE B O 1
ATOM 1730 N N . ILE B 1 73 ? -23.117 -7.490 29.879 1.00 48.45 73 ILE B N 1
ATOM 1731 C CA . ILE B 1 73 ? -23.901 -7.709 28.668 1.00 63.25 73 ILE B CA 1
ATOM 1732 C C . ILE B 1 73 ? -24.899 -8.825 28.944 1.00 70.28 73 ILE B C 1
ATOM 1733 O O . ILE B 1 73 ? -24.508 -9.925 29.349 1.00 68.07 73 ILE B O 1
ATOM 1738 N N . GLY B 1 74 ? -26.178 -8.546 28.729 1.00 83.51 74 GLY B N 1
ATOM 1739 C CA . GLY B 1 74 ? -27.196 -9.560 28.909 1.00 96.93 74 GLY B CA 1
ATOM 1740 C C . GLY B 1 74 ? -28.069 -9.722 27.686 1.00 108.29 74 GLY B C 1
ATOM 1741 O O . GLY B 1 74 ? -27.597 -10.117 26.615 1.00 111.07 74 GLY B O 1
ATOM 1742 N N . ASP B 1 75 ? -29.353 -9.430 27.842 1.00 116.18 75 ASP B N 1
ATOM 1743 C CA . ASP B 1 75 ? -30.281 -9.424 26.729 1.00 119.88 75 ASP B CA 1
ATOM 1744 C C . ASP B 1 75 ? -30.929 -8.073 26.518 1.00 118.28 75 ASP B C 1
ATOM 1745 O O . ASP B 1 75 ? -31.758 -7.936 25.612 1.00 118.44 75 ASP B O 1
ATOM 1750 N N . ASN B 1 76 ? -30.584 -7.080 27.332 1.00 118.17 76 ASN B N 1
ATOM 1751 C CA . ASN B 1 76 ? -30.940 -5.707 27.027 1.00 116.49 76 ASN B CA 1
ATOM 1752 C C . ASN B 1 76 ? -30.056 -5.250 25.885 1.00 110.81 76 ASN B C 1
ATOM 1753 O O . ASN B 1 76 ? -28.998 -4.656 26.071 1.00 98.58 76 ASN B O 1
ATOM 1758 N N . TYR B 1 77 ? -30.507 -5.555 24.684 1.00 115.52 77 TYR B N 1
ATOM 1759 C CA . TYR B 1 77 ? -29.900 -5.289 23.414 1.00 115.90 77 TYR B CA 1
ATOM 1760 C C . TYR B 1 77 ? -29.524 -3.841 23.184 1.00 107.85 77 TYR B C 1
ATOM 1761 O O . TYR B 1 77 ? -29.814 -3.277 22.115 1.00 114.12 77 TYR B O 1
ATOM 1770 N N . ASP B 1 78 ? -28.850 -3.220 24.147 1.00 91.76 78 ASP B N 1
ATOM 1771 C CA . ASP B 1 78 ? -28.315 -1.863 24.024 1.00 86.04 78 ASP B CA 1
ATOM 1772 C C . ASP B 1 78 ? -26.794 -1.865 24.113 1.00 73.01 78 ASP B C 1
ATOM 1773 O O . ASP B 1 78 ? -26.188 -0.884 24.558 1.00 69.27 78 ASP B O 1
ATOM 1778 N N . ASP B 1 79 ? -26.175 -2.974 23.720 1.00 68.52 79 ASP B N 1
ATOM 1779 C CA . ASP B 1 79 ? -24.788 -3.263 24.040 1.00 64.15 79 ASP B CA 1
ATOM 1780 C C . ASP B 1 79 ? -23.797 -2.677 23.030 1.00 54.97 79 ASP B C 1
ATOM 1781 O O . ASP B 1 79 ? -22.649 -3.117 23.005 1.00 53.02 79 ASP B O 1
ATOM 1786 N N . THR B 1 80 ? -24.199 -1.710 22.199 1.00 48.61 80 THR B N 1
ATOM 1787 C CA . THR B 1 80 ? -23.302 -1.285 21.122 1.00 51.35 80 THR B CA 1
ATOM 1788 C C . THR B 1 80 ? -22.143 -0.433 21.653 1.00 44.90 80 THR B C 1
ATOM 1789 O O . THR B 1 80 ? -20.997 -0.570 21.189 1.00 40.95 80 THR B O 1
ATOM 1793 N N . GLY B 1 81 ? -22.398 0.426 22.647 1.00 41.11 81 GLY B N 1
ATOM 1794 C CA . GLY B 1 81 ? -21.309 1.190 23.236 1.00 34.75 81 GLY B CA 1
ATOM 1795 C C . GLY B 1 81 ? -20.396 0.318 24.080 1.00 33.93 81 GLY B C 1
ATOM 1796 O O . GLY B 1 81 ? -19.164 0.438 24.025 1.00 33.99 81 GLY B O 1
ATOM 1797 N N . THR B 1 82 ? -20.990 -0.585 24.860 1.00 35.66 82 THR B N 1
ATOM 1798 C CA . THR B 1 82 ? -20.204 -1.528 25.637 1.00 36.23 82 THR B CA 1
ATOM 1799 C C . THR B 1 82 ? -19.376 -2.414 24.723 1.00 33.65 82 THR B C 1
ATOM 1800 O O . THR B 1 82 ? -18.186 -2.605 24.956 1.00 32.85 82 THR B O 1
ATOM 1804 N N . ALA B 1 83 ? -19.986 -2.949 23.660 1.00 30.59 83 ALA B N 1
ATOM 1805 C CA . ALA B 1 83 ? -19.224 -3.784 22.735 1.00 33.20 83 ALA B CA 1
ATOM 1806 C C . ALA B 1 83 ? -18.004 -3.035 22.189 1.00 26.75 83 ALA B C 1
ATOM 1807 O O . ALA B 1 83 ? -16.892 -3.570 22.163 1.00 28.74 83 ALA B O 1
ATOM 1809 N N . TRP B 1 84 ? -18.206 -1.799 21.730 1.00 29.28 84 TRP B N 1
ATOM 1810 C CA . TRP B 1 84 ? -17.105 -0.953 21.263 1.00 29.94 84 TRP B CA 1
ATOM 1811 C C . TRP B 1 84 ? -15.999 -0.844 22.311 1.00 27.78 84 TRP B C 1
ATOM 1812 O O . TRP B 1 84 ? -14.806 -0.983 21.997 1.00 25.68 84 TRP B O 1
ATOM 1823 N N . GLU B 1 85 ? -16.373 -0.547 23.562 1.00 27.02 85 GLU B N 1
ATOM 1824 C CA . GLU B 1 85 ? -15.363 -0.386 24.598 1.00 27.95 85 GLU B CA 1
ATOM 1825 C C . GLU B 1 85 ? -14.659 -1.695 24.912 1.00 30.21 85 GLU B C 1
ATOM 1826 O O . GLU B 1 85 ? -13.476 -1.667 25.274 1.00 27.43 85 GLU B O 1
ATOM 1832 N N . LEU B 1 86 ? -15.346 -2.849 24.768 1.00 25.23 86 LEU B N 1
ATOM 1833 C CA . LEU B 1 86 ? -14.649 -4.124 24.982 1.00 27.96 86 LEU B CA 1
ATOM 1834 C C . LEU B 1 86 ? -13.628 -4.386 23.879 1.00 27.06 86 LEU B C 1
ATOM 1835 O O . LEU B 1 86 ? -12.519 -4.877 24.147 1.00 27.83 86 LEU B O 1
ATOM 1840 N N . GLY B 1 87 ? -14.008 -4.126 22.626 1.00 24.85 87 GLY B N 1
ATOM 1841 C CA . GLY B 1 87 ? -13.056 -4.239 21.529 1.00 26.82 87 GLY B CA 1
ATOM 1842 C C . GLY B 1 87 ? -11.863 -3.307 21.685 1.00 24.30 87 GLY B C 1
ATOM 1843 O O . GLY B 1 87 ? -10.709 -3.716 21.525 1.00 21.70 87 GLY B O 1
ATOM 1844 N N . ALA B 1 88 ? -12.121 -2.033 21.993 1.00 25.62 88 ALA B N 1
ATOM 1845 C CA . ALA B 1 88 ? -11.007 -1.127 22.279 1.00 24.72 88 ALA B CA 1
ATOM 1846 C C . ALA B 1 88 ? -10.132 -1.658 23.413 1.00 25.79 88 ALA B C 1
ATOM 1847 O O . ALA B 1 88 ? -8.899 -1.619 23.329 1.00 27.88 88 ALA B O 1
ATOM 1849 N N . SER B 1 89 ? -10.749 -2.148 24.490 1.00 24.66 89 SER B N 1
ATOM 1850 C CA . SER B 1 89 ? -9.969 -2.584 25.645 1.00 27.48 89 SER B CA 1
ATOM 1851 C C . SER B 1 89 ? -9.074 -3.757 25.277 1.00 28.20 89 SER B C 1
ATOM 1852 O O . SER B 1 89 ? -7.923 -3.825 25.710 1.00 23.94 89 SER B O 1
ATOM 1855 N N . TYR B 1 90 ? -9.587 -4.674 24.456 1.00 26.26 90 TYR B N 1
ATOM 1856 C CA . TYR B 1 90 ? -8.794 -5.818 24.020 1.00 29.11 90 TYR B CA 1
ATOM 1857 C C . TYR B 1 90 ? -7.536 -5.374 23.290 1.00 28.01 90 TYR B C 1
ATOM 1858 O O . TYR B 1 90 ? -6.434 -5.842 23.599 1.00 24.35 90 TYR B O 1
ATOM 1867 N N . ILE B 1 91 ? -7.669 -4.453 22.326 1.00 23.75 91 ILE B N 1
ATOM 1868 C CA . ILE B 1 91 ? -6.476 -4.003 21.592 1.00 24.27 91 ILE B CA 1
ATOM 1869 C C . ILE B 1 91 ? -5.554 -3.197 22.483 1.00 27.86 91 ILE B C 1
ATOM 1870 O O . ILE B 1 91 ? -4.319 -3.267 22.340 1.00 25.88 91 ILE B O 1
ATOM 1875 N N . LEU B 1 92 ? -6.111 -2.431 23.426 1.00 20.45 92 LEU B N 1
ATOM 1876 C CA . LEU B 1 92 ? -5.262 -1.697 24.360 1.00 21.20 92 LEU B CA 1
ATOM 1877 C C . LEU B 1 92 ? -4.520 -2.616 25.319 1.00 28.13 92 LEU B C 1
ATOM 1878 O O . LEU B 1 92 ? -3.670 -2.141 26.072 1.00 31.94 92 LEU B O 1
ATOM 1883 N N . GLY B 1 93 ? -4.819 -3.906 25.323 1.00 26.17 93 GLY B N 1
ATOM 1884 C CA . GLY B 1 93 ? -4.121 -4.818 26.208 1.00 25.78 93 GLY B CA 1
ATOM 1885 C C . GLY B 1 93 ? -4.699 -4.953 27.599 1.00 28.14 93 GLY B C 1
ATOM 1886 O O . GLY B 1 93 ? -4.036 -5.535 28.468 1.00 31.73 93 GLY B O 1
ATOM 1887 N N . LYS B 1 94 ? -5.911 -4.431 27.845 1.00 21.68 94 LYS B N 1
ATOM 1888 C CA . LYS B 1 94 ? -6.527 -4.568 29.155 1.00 24.39 94 LYS B CA 1
ATOM 1889 C C . LYS B 1 94 ? -7.159 -5.945 29.253 1.00 28.99 94 LYS B C 1
ATOM 1890 O O . LYS B 1 94 ? -7.856 -6.356 28.320 1.00 33.59 94 LYS B O 1
ATOM 1896 N N . PRO B 1 95 ? -6.926 -6.692 30.334 1.00 26.35 95 PRO B N 1
ATOM 1897 C CA . PRO B 1 95 ? -7.733 -7.896 30.566 1.00 24.56 95 PRO B CA 1
ATOM 1898 C C . PRO B 1 95 ? -9.205 -7.527 30.545 1.00 31.43 95 PRO B C 1
ATOM 1899 O O . PRO B 1 95 ? -9.637 -6.569 31.207 1.00 28.13 95 PRO B O 1
ATOM 1903 N N . VAL B 1 96 ? -9.975 -8.263 29.752 1.00 29.89 96 VAL B N 1
ATOM 1904 C CA . VAL B 1 96 ? -11.404 -8.007 29.636 1.00 31.00 96 VAL B CA 1
ATOM 1905 C C . VAL B 1 96 ? -12.148 -9.045 30.458 1.00 30.61 96 VAL B C 1
ATOM 1906 O O . VAL B 1 96 ? -11.944 -10.262 30.302 1.00 32.70 96 VAL B O 1
ATOM 1910 N N . MET B 1 97 ? -13.022 -8.562 31.331 1.00 31.07 97 MET B N 1
ATOM 1911 C CA . MET B 1 97 ? -13.883 -9.420 32.121 1.00 34.74 97 MET B CA 1
ATOM 1912 C C . MET B 1 97 ? -15.325 -9.125 31.754 1.00 38.19 97 MET B C 1
ATOM 1913 O O . MET B 1 97 ? -15.677 -7.989 31.403 1.00 37.62 97 MET B O 1
ATOM 1918 N N . LEU B 1 98 ? -16.155 -10.160 31.810 1.00 39.53 98 LEU B N 1
ATOM 1919 C CA . LEU B 1 98 ? -17.543 -9.998 31.421 1.00 36.81 98 LEU B CA 1
ATOM 1920 C C . LEU B 1 98 ? -18.433 -10.703 32.431 1.00 39.22 98 LEU B C 1
ATOM 1921 O O . LEU B 1 98 ? -18.196 -11.864 32.779 1.00 38.41 98 LEU B O 1
ATOM 1926 N N . PHE B 1 99 ? -19.451 -9.989 32.905 1.00 44.64 99 PHE B N 1
ATOM 1927 C CA . PHE B 1 99 ? -20.515 -10.575 33.704 1.00 45.08 99 PHE B CA 1
ATOM 1928 C C . PHE B 1 99 ? -21.784 -10.570 32.861 1.00 47.16 99 PHE B C 1
ATOM 1929 O O . PHE B 1 99 ? -22.175 -9.528 32.324 1.00 43.32 99 PHE B O 1
ATOM 1937 N N . SER B 1 100 ? -22.400 -11.737 32.712 1.00 45.95 100 SER B N 1
ATOM 1938 C CA . SER B 1 100 ? -23.627 -11.851 31.935 1.00 52.42 100 SER B CA 1
ATOM 1939 C C . SER B 1 100 ? -24.745 -12.295 32.864 1.00 57.67 100 SER B C 1
ATOM 1940 O O . SER B 1 100 ? -24.641 -13.373 33.473 1.00 55.29 100 SER B O 1
ATOM 1943 N N . PRO B 1 101 ? -25.804 -11.497 33.036 1.00 62.96 101 PRO B N 1
ATOM 1944 C CA . PRO B 1 101 ? -26.899 -11.895 33.933 1.00 73.95 101 PRO B CA 1
ATOM 1945 C C . PRO B 1 101 ? -27.824 -12.927 33.308 1.00 78.82 101 PRO B C 1
ATOM 1946 O O . PRO B 1 101 ? -28.348 -13.806 34.002 1.00 81.67 101 PRO B O 1
ATOM 1950 N N . THR B 1 102 ? -28.044 -12.820 31.996 1.00 81.94 102 THR B N 1
ATOM 1951 C CA . THR B 1 102 ? -28.907 -13.776 31.311 1.00 84.18 102 THR B CA 1
ATOM 1952 C C . THR B 1 102 ? -28.229 -15.127 31.114 1.00 81.26 102 THR B C 1
ATOM 1953 O O . THR B 1 102 ? -28.924 -16.134 30.945 1.00 81.10 102 THR B O 1
ATOM 1957 N N . GLY B 1 103 ? -26.898 -15.175 31.144 1.00 78.50 103 GLY B N 1
ATOM 1958 C CA . GLY B 1 103 ? -26.197 -16.422 30.883 1.00 82.90 103 GLY B CA 1
ATOM 1959 C C . GLY B 1 103 ? -26.472 -16.995 29.510 1.00 92.16 103 GLY B C 1
ATOM 1960 O O . GLY B 1 103 ? -26.493 -18.218 29.345 1.00 100.11 103 GLY B O 1
ATOM 1961 N N . GLU B 1 104 ? -26.680 -16.137 28.511 1.00 96.27 104 GLU B N 1
ATOM 1962 C CA . GLU B 1 104 ? -27.097 -16.567 27.181 1.00 103.50 104 GLU B CA 1
ATOM 1963 C C . GLU B 1 104 ? -25.886 -16.905 26.317 1.00 104.78 104 GLU B C 1
ATOM 1964 O O . GLU B 1 104 ? -24.899 -17.465 26.811 1.00 110.69 104 GLU B O 1
ATOM 1970 N N . ILE B 1 105 ? -25.960 -16.575 25.031 1.00 95.91 105 ILE B N 1
ATOM 1971 C CA . ILE B 1 105 ? -24.903 -16.800 24.061 1.00 83.96 105 ILE B CA 1
ATOM 1972 C C . ILE B 1 105 ? -24.480 -15.433 23.550 1.00 69.70 105 ILE B C 1
ATOM 1973 O O . ILE B 1 105 ? -25.300 -14.682 23.008 1.00 65.45 105 ILE B O 1
ATOM 1978 N N . ILE B 1 106 ? -23.218 -15.102 23.737 1.00 58.68 106 ILE B N 1
ATOM 1979 C CA . ILE B 1 106 ? -22.694 -13.806 23.332 1.00 62.01 106 ILE B CA 1
ATOM 1980 C C . ILE B 1 106 ? -21.832 -13.999 22.089 1.00 55.53 106 ILE B C 1
ATOM 1981 O O . ILE B 1 106 ? -21.293 -15.084 21.841 1.00 54.73 106 ILE B O 1
ATOM 1986 N N . ASN B 1 107 ? -21.747 -12.938 21.287 1.00 53.18 107 ASN B N 1
ATOM 1987 C CA . ASN B 1 107 ? -21.036 -12.948 20.019 1.00 50.30 107 ASN B CA 1
ATOM 1988 C C . ASN B 1 107 ? -19.616 -13.500 20.187 1.00 49.77 107 ASN B C 1
ATOM 1989 O O . ASN B 1 107 ? -18.982 -13.325 21.227 1.00 42.46 107 ASN B O 1
ATOM 1994 N N . LEU B 1 108 ? -19.142 -14.198 19.152 1.00 39.07 108 LEU B N 1
ATOM 1995 C CA . LEU B 1 108 ? -17.813 -14.813 19.131 1.00 47.20 108 LEU B CA 1
ATOM 1996 C C . LEU B 1 108 ? -16.697 -13.814 19.480 1.00 44.72 108 LEU B C 1
ATOM 1997 O O . LEU B 1 108 ? -15.792 -14.120 20.274 1.00 36.75 108 LEU B O 1
ATOM 2002 N N . MET B 1 109 ? -16.727 -12.621 18.874 1.00 35.76 109 MET B N 1
ATOM 2003 C CA . MET B 1 109 ? -15.614 -11.696 19.068 1.00 35.13 109 MET B CA 1
ATOM 2004 C C . MET B 1 109 ? -15.483 -11.280 20.526 1.00 37.04 109 MET B C 1
ATOM 2005 O O . MET B 1 109 ? -14.370 -11.027 21.003 1.00 36.91 109 MET B O 1
ATOM 2010 N N . ILE B 1 110 ? -16.597 -11.204 21.249 1.00 32.46 110 ILE B N 1
ATOM 2011 C CA . ILE B 1 110 ? -16.544 -10.814 22.653 1.00 34.57 110 ILE B CA 1
ATOM 2012 C C . ILE B 1 110 ? -16.054 -11.969 23.511 1.00 38.20 110 ILE B C 1
ATOM 2013 O O . ILE B 1 110 ? -15.114 -11.823 24.297 1.00 47.79 110 ILE B O 1
ATOM 2018 N N . THR B 1 111 ? -16.682 -13.136 23.375 1.00 39.42 111 THR B N 1
ATOM 2019 C CA . THR B 1 111 ? -16.329 -14.265 24.232 1.00 45.68 111 THR B CA 1
ATOM 2020 C C . THR B 1 111 ? -14.883 -14.707 24.017 1.00 47.24 111 THR B C 1
ATOM 2021 O O . THR B 1 111 ? -14.173 -15.020 24.980 1.00 54.73 111 THR B O 1
ATOM 2025 N N . ASP B 1 112 ? -14.421 -14.727 22.764 1.00 41.82 112 ASP B N 1
ATOM 2026 C CA . ASP B 1 112 ? -13.046 -15.136 22.505 1.00 43.00 112 ASP B CA 1
ATOM 2027 C C . ASP B 1 112 ? -12.033 -14.129 23.024 1.00 45.35 112 ASP B C 1
ATOM 2028 O O . ASP B 1 112 ? -10.870 -14.484 23.219 1.00 53.51 112 ASP B O 1
ATOM 2033 N N . SER B 1 113 ? -12.446 -12.895 23.275 1.00 36.72 113 SER B N 1
ATOM 2034 C CA . SER B 1 113 ? -11.507 -11.876 23.722 1.00 38.93 113 SER B CA 1
ATOM 2035 C C . SER B 1 113 ? -11.446 -11.757 25.237 1.00 40.61 113 SER B C 1
ATOM 2036 O O . SER B 1 113 ? -10.522 -11.125 25.754 1.00 47.00 113 SER B O 1
ATOM 2039 N N . LEU B 1 114 ? -12.394 -12.354 25.956 1.00 38.70 114 LEU B N 1
ATOM 2040 C CA . LEU B 1 114 ? -12.442 -12.200 27.400 1.00 34.12 114 LEU B CA 1
ATOM 2041 C C . LEU B 1 114 ? -11.296 -12.947 28.058 1.00 34.71 114 LEU B C 1
ATOM 2042 O O . LEU B 1 114 ? -10.834 -13.982 27.568 1.00 32.22 114 LEU B O 1
ATOM 2047 N N . HIS B 1 115 ? -10.854 -12.422 29.197 1.00 30.48 115 HIS B N 1
ATOM 2048 C CA . HIS B 1 115 ? -9.959 -13.164 30.084 1.00 30.27 115 HIS B CA 1
ATOM 2049 C C . HIS B 1 115 ? -10.702 -13.877 31.199 1.00 35.56 115 HIS B C 1
ATOM 2050 O O . HIS B 1 115 ? -10.279 -14.954 31.621 1.00 35.04 115 HIS B O 1
ATOM 2057 N N . ALA B 1 116 ? -11.802 -13.307 31.691 1.00 32.18 116 ALA B N 1
ATOM 2058 C CA . ALA B 1 116 ? -12.560 -13.926 32.762 1.00 34.38 116 ALA B CA 1
ATOM 2059 C C . ALA B 1 116 ? -14.039 -13.667 32.520 1.00 38.35 116 ALA B C 1
ATOM 2060 O O . ALA B 1 116 ? -14.432 -12.553 32.162 1.00 34.56 116 ALA B O 1
ATOM 2062 N N . TYR B 1 117 ? -14.839 -14.713 32.680 1.00 37.23 117 TYR B N 1
ATOM 2063 C CA . TYR B 1 117 ? -16.274 -14.671 32.440 1.00 43.03 117 TYR B CA 1
ATOM 2064 C C . TYR B 1 117 ? -17.007 -15.122 33.698 1.00 42.15 117 TYR B C 1
ATOM 2065 O O . TYR B 1 117 ? -16.639 -16.129 34.312 1.00 44.01 117 TYR B O 1
ATOM 2074 N N . PHE B 1 118 ? -18.055 -14.388 34.076 1.00 43.39 118 PHE B N 1
ATOM 2075 C CA . PHE B 1 118 ? -18.778 -14.663 35.309 1.00 44.05 118 PHE B CA 1
ATOM 2076 C C . PHE B 1 118 ? -20.281 -14.644 35.061 1.00 45.92 118 PHE B C 1
ATOM 2077 O O . PHE B 1 118 ? -20.782 -13.898 34.214 1.00 49.58 118 PHE B O 1
ATOM 2085 N N . GLU B 1 119 ? -21.001 -15.467 35.817 1.00 48.89 119 GLU B N 1
ATOM 2086 C CA . GLU B 1 119 ? -22.454 -15.431 35.798 1.00 56.54 119 GLU B CA 1
ATOM 2087 C C . GLU B 1 119 ? -23.054 -15.296 37.189 1.00 60.14 119 GLU B C 1
ATOM 2088 O O . GLU B 1 119 ? -24.283 -15.307 37.315 1.00 58.25 119 GLU B O 1
ATOM 2094 N N . ASP B 1 120 ? -22.230 -15.182 38.228 1.00 62.23 120 ASP B N 1
ATOM 2095 C CA . ASP B 1 120 ? -22.689 -15.037 39.602 1.00 69.51 120 ASP B CA 1
ATOM 2096 C C . ASP B 1 120 ? -21.694 -14.153 40.333 1.00 66.63 120 ASP B C 1
ATOM 2097 O O . ASP B 1 120 ? -20.486 -14.286 40.128 1.00 60.12 120 ASP B O 1
ATOM 2102 N N . TRP B 1 121 ? -22.201 -13.265 41.193 1.00 69.02 121 TRP B N 1
ATOM 2103 C CA . TRP B 1 121 ? -21.313 -12.301 41.836 1.00 64.40 121 TRP B CA 1
ATOM 2104 C C . TRP B 1 121 ? -20.404 -12.958 42.868 1.00 62.47 121 TRP B C 1
ATOM 2105 O O . TRP B 1 121 ? -19.310 -12.444 43.142 1.00 55.65 121 TRP B O 1
ATOM 2116 N N . ASN B 1 122 ? -20.822 -14.090 43.440 1.00 61.40 122 ASN B N 1
ATOM 2117 C CA . ASN B 1 122 ? -19.954 -14.796 44.379 1.00 61.51 122 ASN B CA 1
ATOM 2118 C C . ASN B 1 122 ? -18.641 -15.219 43.728 1.00 58.63 122 ASN B C 1
ATOM 2119 O O . ASN B 1 122 ? -17.600 -15.238 44.396 1.00 58.13 122 ASN B O 1
ATOM 2124 N N . ASP B 1 123 ? -18.662 -15.548 42.431 1.00 54.27 123 ASP B N 1
ATOM 2125 C CA . ASP B 1 123 ? -17.427 -15.906 41.739 1.00 55.38 123 ASP B CA 1
ATOM 2126 C C . ASP B 1 123 ? -16.526 -14.692 41.539 1.00 55.89 123 ASP B C 1
ATOM 2127 O O . ASP B 1 123 ? -15.298 -14.803 41.642 1.00 56.90 123 ASP B O 1
ATOM 2132 N N . VAL B 1 124 ? -17.107 -13.528 41.235 1.00 49.68 124 VAL B N 1
ATOM 2133 C CA . VAL B 1 124 ? -16.296 -12.313 41.173 1.00 51.62 124 VAL B CA 1
ATOM 2134 C C . VAL B 1 124 ? -15.685 -12.018 42.536 1.00 52.42 124 VAL B C 1
ATOM 2135 O O . VAL B 1 124 ? -14.523 -11.612 42.638 1.00 50.20 124 VAL B O 1
ATOM 2139 N N . GLU B 1 125 ? -16.452 -12.235 43.604 1.00 50.29 125 GLU B N 1
ATOM 2140 C CA . GLU B 1 125 ? -15.979 -11.959 44.951 1.00 57.66 125 GLU B CA 1
ATOM 2141 C C . GLU B 1 125 ? -14.864 -12.894 45.399 1.00 60.18 125 GLU B C 1
ATOM 2142 O O . GLU B 1 125 ? -14.155 -12.563 46.355 1.00 65.47 125 GLU B O 1
ATOM 2148 N N . ASN B 1 126 ? -14.696 -14.050 44.755 1.00 56.25 126 ASN B N 1
ATOM 2149 C CA . ASN B 1 126 ? -13.624 -14.983 45.097 1.00 58.72 126 ASN B CA 1
ATOM 2150 C C . ASN B 1 126 ? -12.539 -15.072 44.027 1.00 53.94 126 ASN B C 1
ATOM 2151 O O . ASN B 1 126 ? -11.671 -15.949 44.109 1.00 60.67 126 ASN B O 1
ATOM 2156 N N . TYR B 1 127 ? -12.566 -14.195 43.028 1.00 48.35 127 TYR B N 1
ATOM 2157 C CA . TYR B 1 127 ? -11.587 -14.235 41.955 1.00 46.07 127 TYR B CA 1
ATOM 2158 C C . TYR B 1 127 ? -10.309 -13.532 42.398 1.00 50.94 127 TYR B C 1
ATOM 2159 O O . TYR B 1 127 ? -10.354 -12.525 43.109 1.00 50.11 127 TYR B O 1
ATOM 2168 N N . ASP B 1 128 ? -9.163 -14.078 41.990 1.00 52.65 128 ASP B N 1
ATOM 2169 C CA . ASP B 1 128 ? -7.867 -13.552 42.419 1.00 54.71 128 ASP B CA 1
ATOM 2170 C C . ASP B 1 128 ? -7.429 -12.484 41.428 1.00 48.89 128 ASP B C 1
ATOM 2171 O O . ASP B 1 128 ? -6.787 -12.767 40.419 1.00 46.85 128 ASP B O 1
ATOM 2176 N N . PHE B 1 129 ? -7.787 -11.234 41.724 1.00 47.17 129 PHE B N 1
ATOM 2177 C CA . PHE B 1 129 ? -7.405 -10.137 40.850 1.00 44.70 129 PHE B CA 1
ATOM 2178 C C . PHE B 1 129 ? -5.893 -9.943 40.806 1.00 46.41 129 PHE B C 1
ATOM 2179 O O . PHE B 1 129 ? -5.376 -9.391 39.828 1.00 45.11 129 PHE B O 1
ATOM 2187 N N . ALA B 1 130 ? -5.174 -10.387 41.840 1.00 53.38 130 ALA B N 1
ATOM 2188 C CA . ALA B 1 130 ? -3.722 -10.222 41.859 1.00 56.22 130 ALA B CA 1
ATOM 2189 C C . ALA B 1 130 ? -3.056 -11.080 40.790 1.00 57.29 130 ALA B C 1
ATOM 2190 O O . ALA B 1 130 ? -2.275 -10.577 39.973 1.00 60.13 130 ALA B O 1
ATOM 2192 N N . THR B 1 131 ? -3.357 -12.381 40.778 1.00 53.89 131 THR B N 1
ATOM 2193 C CA . THR B 1 131 ? -2.774 -13.296 39.805 1.00 49.02 131 THR B CA 1
ATOM 2194 C C . THR B 1 131 ? -3.568 -13.371 38.508 1.00 46.97 131 THR B C 1
ATOM 2195 O O . THR B 1 131 ? -3.033 -13.840 37.497 1.00 43.81 131 THR B O 1
ATOM 2199 N N . LEU B 1 132 ? -4.826 -12.934 38.517 1.00 41.87 132 LEU B N 1
ATOM 2200 C CA . LEU B 1 132 ? -5.627 -12.815 37.304 1.00 39.31 132 LEU B CA 1
ATOM 2201 C C . LEU B 1 132 ? -5.678 -14.131 36.517 1.00 36.81 132 LEU B C 1
ATOM 2202 O O . LEU B 1 132 ? -5.265 -14.187 35.357 1.00 35.46 132 LEU B O 1
ATOM 2207 N N . PRO B 1 133 ? -6.176 -15.206 37.126 1.00 38.95 133 PRO B N 1
ATOM 2208 C CA . PRO B 1 133 ? -6.238 -16.480 36.402 1.00 47.12 133 PRO B CA 1
ATOM 2209 C C . PRO B 1 133 ? -7.233 -16.394 35.254 1.00 48.33 133 PRO B C 1
ATOM 2210 O O . PRO B 1 133 ? -8.189 -15.609 35.281 1.00 39.04 133 PRO B O 1
ATOM 2214 N N . ILE B 1 134 ? -6.968 -17.178 34.206 1.00 38.40 134 ILE B N 1
ATOM 2215 C CA . ILE B 1 134 ? -7.883 -17.226 33.076 1.00 42.25 134 ILE B CA 1
ATOM 2216 C C . ILE B 1 134 ? -9.125 -18.018 33.466 1.00 39.50 134 ILE B C 1
ATOM 2217 O O . ILE B 1 134 ? -9.043 -19.056 34.142 1.00 41.98 134 ILE B O 1
ATOM 2222 N N . LYS B 1 135 ? -10.294 -17.489 33.097 1.00 38.69 135 LYS B N 1
ATOM 2223 C CA . LYS B 1 135 ? -11.571 -18.179 33.296 1.00 44.53 135 LYS B CA 1
ATOM 2224 C C . LYS B 1 135 ? -12.402 -18.027 32.045 1.00 40.72 135 LYS B C 1
ATOM 2225 O O . LYS B 1 135 ? -13.264 -17.137 31.935 1.00 38.99 135 LYS B O 1
ATOM 2231 N N . PRO B 1 136 ? -12.158 -18.871 31.068 1.00 45.10 136 PRO B N 1
ATOM 2232 C CA . PRO B 1 136 ? -12.655 -18.602 29.724 1.00 47.98 136 PRO B CA 1
ATOM 2233 C C . PRO B 1 136 ? -14.126 -18.971 29.587 1.00 44.43 136 PRO B C 1
ATOM 2234 O O . PRO B 1 136 ? -14.690 -19.724 30.381 1.00 48.26 136 PRO B O 1
ATOM 2238 N N . TYR B 1 137 ? -14.750 -18.368 28.586 1.00 46.01 137 TYR B N 1
ATOM 2239 C CA . TYR B 1 137 ? -16.110 -18.712 28.217 1.00 51.32 137 TYR B CA 1
ATOM 2240 C C . TYR B 1 137 ? -16.084 -20.013 27.433 1.00 57.94 137 TYR B C 1
ATOM 2241 O O . TYR B 1 137 ? -15.387 -20.113 26.417 1.00 64.18 137 TYR B O 1
ATOM 2250 N N . LEU B 1 138 ? -16.833 -21.006 27.903 1.00 59.57 138 LEU B N 1
ATOM 2251 C CA . LEU B 1 138 ? -16.899 -22.301 27.235 1.00 73.82 138 LEU B CA 1
ATOM 2252 C C . LEU B 1 138 ? -18.225 -23.017 27.487 1.00 79.91 138 LEU B C 1
ATOM 2253 O O . LEU B 1 138 ? -19.067 -23.126 26.593 1.00 85.70 138 LEU B O 1
#

InterPro domains:
  IPR007710 Nucleoside 2-deoxyribosyltransferase [PF05014] (4-106)

Solvent-accessible surface area: 12859 Å² total; per-residue (Å²): 53,77,0,0,2,0,9,3,42,116,71,151,86,3,61,126,35,3,50,76,0,11,89,4,0,91,116,71,65,24,79,11,14,0,13,72,93,42,68,39,140,109,39,132,118,57,29,122,92,34,40,28,97,16,13,129,40,8,12,104,46,0,90,83,1,66,5,0,0,0,2,10,20,98,27,134,53,13,29,5,6,0,0,12,2,0,0,0,78,40,50,58,39,42,4,0,0,10,3,47,56,37,86,161,10,48,28,9,2,13,40,9,21,47,0,29,2,96,68,30,88,72,0,64,126,14,68,28,100,100,44,55,123,79,64,48,176,53,59,1,0,1,0,12,12,56,130,62,162,87,8,61,122,24,3,52,69,0,12,78,3,0,91,114,71,67,23,90,11,24,1,17,70,92,56,98,46,109,153,33,135,132,51,32,143,87,51,54,51,86,18,16,100,35,10,14,85,50,0,101,162,4,62,5,0,0,0,8,6,22,50,60,113,77,14,36,6,7,0,0,12,0,0,0,0,74,41,52,58,41,37,2,0,0,9,0,48,69,33,74,147,17,44,38,8,0,9,32,9,13,45,0,34,8,94,80,30,88,84,0,69,119,17,66,28,98,100,43,49,114,93,70,38,167

Organism: Peribacillus psychrosaccharolyticus (NCBI:txid1407)

B-factor: mean 47.28, std 19.71, range [19.77, 137.64]

Foldseek 3Di:
DEEEEQFDCDDDVRVVVLVVVCVLCVVLVYHYDYLVVVQPPDDPPPDPVSVVCSVVVSVVSLLVGQAYEYEDEPDVPCVVSVVSLVVSLVSVRAYEYEYCHPDDDDCVNQVRHFAYDDDSVVVNPDDPPVSHGHGDD/DEEEEQFDCDDDVRVVVLVVVCVLQVVVVYHYDYLVVCQPPPDDPPDPVSVVVSVVVSLVSLLVGQAYEYEDEPPPPCPRSVVSQVVSLVSPHAYEYEYQNPDDDDPVNQVSHQYYYHDSVCVNPDDPPVSHGHGDD

Secondary structure (DSSP, 8-state):
-EEEEE---SSHHHHHHHHHHHHHHHHTT-EEE-GGG-S-SSSPTTSHHHHHHHHHHHHHHHHH-SEEEEE--S-S--HHHHHHHHHHHHTTPPEEEE-SS-----HHHHTT-SEEESSHHHHHH--TTT---B---/-EEEEE---SSHHHHHHHHHHHHHHHHTT-EEE-GGG---TTS-TTSHHHHHHHHHHHHHHHHH-SEEEEE-SSSS-THHHHHHHHHHHHHTPPEEEE-SS-----HHHHHH-SEEESSHHHHHT--TTT---B---

Nearest PDB structures (foldseek):
  6evs-assembly1_A  TM=9.987E-01  e=2.339E-26  Peribacillus psychrosaccharolyticus
  7o62-assembly1_B  TM=8.938E-01  e=2.162E-07  Desulfotalea psychrophila LSv54
  8pqq-assembly1_D  TM=7.998E-01  e=2.581E-08  Chroococcidiopsis thermalis PCC 7203
  8rh3-assembly1_A  TM=7.790E-01  e=2.581E-08  Chroococcidiopsis thermalis PCC 7203
  8rpt-assembly1_B  TM=8.131E-01  e=1.251E-05  Homo sapiens